Protein AF-Q4L4N8-F1 (afdb_monomer_lite)

Radius of gyration: 22.84 Å; chains: 1; bounding box: 48×55×72 Å

Organism: Staphylococcus haemolyticus (strain JCSC1435) (NCBI:txid279808)

Sequence (312 aa):
MGINTTRWKDEENENFNKVLELLVNEEENSFNTNDETKVHYKNIVINKHSLENNSYKKESESIKFEKIDFSFTKVRPTAALINEKSESIISGYIVAYEKKNVIYYIISRHSDSKNILRNILNYTGNKEIVDNKIAVESDFIIWLIYKFYNSLNVYSINEDNQEEQTLKIESIIGFKGDAEDEISRITTDGDTVMNLISSIAFLLESRKLTSIKLKVRFNNHQKLVFKLHINGSINIDMDEYNGDFRNLEENEKTAKILLLIYLEIMPLLSEWYEEDKSNNNWGNGVYNQFLDKLITDIEEKVNQKKSQNGDT

Foldseek 3Di:
DWQKKFKKWFPDALDQVVLVCLLQPPVLQQQPDPPLQAWGKAPKDKDKDDFPDQWFDDPPDTKGKTKMKIKIKIAGHPVPDPPDDRIDIDIWMWIWIHDPSIIMIMIRDDPCVQVNSCRSNVHDDPPRMDGPFQADFQQLVVVCVVCVVVVVFWDWDDDPPDDIKIKGFQFFQFWAADDPDDTQGDHPDDDDLVSLVVVLVCVVPGPGTFKTWTWMDIDQFHTWIWMAGNSRMIITDLVGTDGDLPPGDPSNSVSNSVCCVVPPVSVSSSVVVVVCVVVVVDDDVVSVVSSVVSVVVSVVRVVVVVVVVVVD

pLDDT: mean 83.92, std 13.29, range [40.81, 97.06]

Secondary structure (DSSP, 8-state):
-EEEEEEEEESS---HHHHHHHHH-TTT-TT----TTS-EEEEEEEEE---S--EEEETTEEEEEEEEEEEEEEE--GGG-SSS-SEEEEEEEEEEEEETTEEEEEES-SSSHHHHHHHHTT--SSSSEEE------HHHHHHHHHHHHTT--EEEE--TTS--EEEEEEEEEEEEESSSS--EEE-SSS--HHHHHHHHHHHHH-SSEEEEEEEEEETTEEEEEEEEETTS-EEEEGGG-BSGGGGS-HHHHHHHHHHHIIIIIHHHHHHHHHHHHHTTSSSHHHHHHHHHHHHHHHHHHHHHHHHHTS--

Structure (mmCIF, N/CA/C/O backbone):
data_AF-Q4L4N8-F1
#
_entry.id   AF-Q4L4N8-F1
#
loop_
_atom_site.group_PDB
_atom_site.id
_atom_site.type_symbol
_atom_site.label_atom_id
_atom_site.label_alt_id
_atom_site.label_comp_id
_atom_site.label_asym_id
_atom_site.label_entity_id
_atom_site.label_seq_id
_atom_site.pdbx_PDB_ins_code
_atom_site.Cartn_x
_atom_site.Cartn_y
_atom_site.Cartn_z
_atom_site.occupancy
_atom_site.B_iso_or_equiv
_atom_site.auth_seq_id
_atom_site.auth_comp_id
_atom_site.auth_asym_id
_atom_site.auth_atom_id
_atom_site.pdbx_PDB_model_num
ATOM 1 N N . MET A 1 1 ? 11.767 6.912 4.989 1.00 54.28 1 MET A N 1
ATOM 2 C CA . MET A 1 1 ? 11.332 7.702 3.815 1.00 54.28 1 MET A CA 1
ATOM 3 C C . MET A 1 1 ? 10.129 6.990 3.215 1.00 54.28 1 MET A C 1
ATOM 5 O O . MET A 1 1 ? 10.192 5.783 3.027 1.00 54.28 1 MET A O 1
ATOM 9 N N . GLY A 1 2 ? 9.020 7.695 2.968 1.00 74.38 2 GLY A N 1
ATOM 10 C CA . GLY A 1 2 ? 7.783 7.065 2.491 1.00 74.38 2 GLY A CA 1
ATOM 11 C C . GLY A 1 2 ? 7.846 6.699 1.006 1.00 74.38 2 GLY A C 1
ATOM 12 O O . GLY A 1 2 ? 8.003 7.587 0.168 1.00 74.38 2 GLY A O 1
ATOM 13 N N . ILE A 1 3 ? 7.685 5.421 0.669 1.00 87.00 3 ILE A N 1
ATOM 14 C CA . ILE A 1 3 ? 7.719 4.923 -0.711 1.00 87.00 3 ILE A CA 1
ATOM 15 C C . ILE A 1 3 ? 6.295 4.759 -1.226 1.00 87.00 3 ILE A C 1
ATOM 17 O O . ILE A 1 3 ? 5.572 3.891 -0.749 1.00 87.00 3 ILE A O 1
ATOM 21 N N . ASN A 1 4 ? 5.896 5.571 -2.209 1.00 92.19 4 ASN A N 1
ATOM 22 C CA . ASN A 1 4 ? 4.585 5.451 -2.845 1.00 92.19 4 ASN A CA 1
ATOM 23 C C . ASN A 1 4 ? 4.606 4.408 -3.965 1.00 92.19 4 ASN A C 1
ATOM 25 O O . ASN A 1 4 ? 5.409 4.521 -4.891 1.00 92.19 4 ASN A O 1
ATOM 29 N N . THR A 1 5 ? 3.711 3.428 -3.896 1.00 95.19 5 THR A N 1
ATOM 30 C CA . THR A 1 5 ? 3.694 2.280 -4.801 1.00 95.19 5 THR A CA 1
ATOM 31 C C . THR A 1 5 ? 2.324 2.053 -5.430 1.00 95.19 5 THR A C 1
ATOM 33 O O . THR A 1 5 ? 1.295 2.402 -4.850 1.00 95.19 5 THR A O 1
ATOM 36 N N . THR A 1 6 ? 2.318 1.460 -6.624 1.00 95.00 6 THR A N 1
ATOM 37 C CA . THR A 1 6 ? 1.115 0.954 -7.304 1.00 95.00 6 THR A CA 1
ATOM 38 C C . THR A 1 6 ? 1.343 -0.479 -7.776 1.00 95.00 6 THR A C 1
ATOM 40 O O . THR A 1 6 ? 2.490 -0.887 -7.973 1.00 95.00 6 THR A O 1
ATOM 43 N N . ARG A 1 7 ? 0.257 -1.240 -7.955 1.00 95.88 7 ARG A N 1
ATOM 44 C CA . ARG A 1 7 ? 0.293 -2.651 -8.353 1.00 95.88 7 ARG A CA 1
ATOM 45 C C . ARG A 1 7 ? -0.391 -2.865 -9.699 1.00 95.88 7 ARG A C 1
ATOM 47 O O . ARG A 1 7 ? -1.485 -2.361 -9.934 1.00 95.88 7 ARG A O 1
ATOM 54 N N . TRP A 1 8 ? 0.246 -3.661 -10.547 1.00 96.00 8 TRP A N 1
ATOM 55 C CA . TRP A 1 8 ? -0.180 -3.938 -11.914 1.00 96.00 8 TRP A CA 1
ATOM 56 C C . TRP A 1 8 ? -0.140 -5.438 -12.196 1.00 96.00 8 TRP A C 1
ATOM 58 O O . TRP A 1 8 ? 0.611 -6.176 -11.551 1.00 96.00 8 TRP A O 1
ATOM 68 N N . LYS A 1 9 ? -0.965 -5.882 -13.141 1.00 95.75 9 LYS A N 1
ATOM 69 C CA . LYS A 1 9 ? -0.988 -7.252 -13.661 1.00 95.75 9 LYS A CA 1
ATOM 70 C C . LYS A 1 9 ? -0.564 -7.239 -15.130 1.00 95.75 9 LYS A C 1
ATOM 72 O O . LYS A 1 9 ? -0.978 -6.347 -15.874 1.00 95.75 9 LYS A O 1
ATOM 77 N N . ASP A 1 10 ? 0.250 -8.220 -15.498 1.00 94.75 10 ASP A N 1
ATOM 78 C CA . ASP A 1 10 ? 0.568 -8.556 -16.882 1.00 94.75 10 ASP A CA 1
ATOM 79 C C . ASP A 1 10 ? -0.493 -9.517 -17.437 1.00 94.75 10 ASP A C 1
ATOM 81 O O . ASP A 1 10 ? -0.806 -10.528 -16.805 1.00 94.75 10 ASP A O 1
ATOM 85 N N . GLU A 1 11 ? -1.077 -9.182 -18.583 1.00 92.25 11 GLU A N 1
ATOM 86 C CA . GLU A 1 11 ? -2.035 -10.032 -19.309 1.00 92.25 11 GLU A CA 1
ATOM 87 C C . GLU A 1 11 ? -1.429 -10.627 -20.593 1.00 92.25 11 GLU A C 1
ATOM 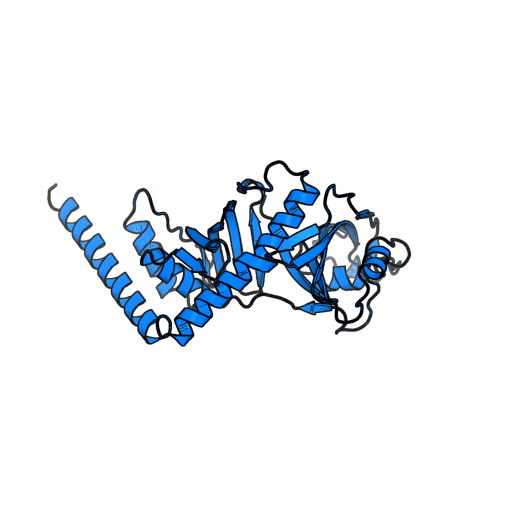89 O O . GLU A 1 11 ? -2.118 -11.357 -21.300 1.00 92.25 11 GLU A O 1
ATOM 94 N N . GLU A 1 12 ? -0.173 -10.306 -20.921 1.00 86.31 12 GLU A N 1
ATOM 95 C CA . GLU A 1 12 ? 0.473 -10.711 -22.175 1.00 86.31 12 GLU A CA 1
ATOM 96 C C . GLU A 1 12 ? 1.479 -11.849 -21.966 1.00 86.31 12 GLU A C 1
ATOM 98 O O . GLU A 1 12 ? 1.591 -12.748 -22.799 1.00 86.31 12 GLU A O 1
ATOM 103 N N . ASN A 1 13 ? 2.242 -11.821 -20.868 1.00 78.06 13 ASN A N 1
ATOM 104 C CA . ASN A 1 13 ? 3.294 -12.804 -20.614 1.00 78.06 13 ASN A CA 1
ATOM 105 C C . ASN A 1 13 ? 2.990 -13.682 -19.397 1.00 78.06 13 ASN A C 1
ATOM 107 O O . ASN A 1 13 ? 2.745 -13.204 -18.294 1.00 78.06 13 ASN A O 1
ATOM 111 N N . GLU A 1 14 ? 3.114 -14.993 -19.603 1.00 79.31 14 GLU A N 1
ATOM 112 C CA . GLU A 1 14 ? 3.012 -16.011 -18.547 1.00 79.31 14 GLU A CA 1
ATOM 113 C C . GLU A 1 14 ? 4.391 -16.562 -18.134 1.00 79.31 14 GLU A C 1
ATOM 115 O O . GLU A 1 14 ? 4.505 -17.317 -17.175 1.00 79.31 14 GLU A O 1
ATOM 120 N N . ASN A 1 15 ? 5.468 -16.203 -18.849 1.00 90.62 15 ASN A N 1
ATOM 121 C CA . ASN A 1 15 ? 6.823 -16.679 -18.556 1.00 90.62 15 ASN A CA 1
ATOM 122 C C . ASN A 1 15 ? 7.633 -15.624 -17.795 1.00 90.62 15 ASN A C 1
ATOM 124 O O . ASN A 1 15 ? 8.079 -14.629 -18.372 1.00 90.62 15 ASN A O 1
ATOM 128 N N . PHE A 1 16 ? 7.866 -15.886 -16.508 1.00 91.19 16 PHE A N 1
ATOM 129 C CA . PHE A 1 16 ? 8.563 -14.960 -15.620 1.00 91.19 16 PHE A CA 1
ATOM 130 C C . PHE A 1 16 ? 9.988 -14.629 -16.083 1.00 91.19 16 PHE A C 1
ATOM 132 O O . PHE A 1 16 ? 10.364 -13.463 -16.102 1.00 91.19 16 PHE A O 1
ATOM 139 N N . ASN A 1 17 ? 10.765 -15.616 -16.541 1.00 90.38 17 ASN A N 1
ATOM 140 C CA . ASN A 1 17 ? 12.144 -15.381 -16.988 1.00 90.38 17 ASN A CA 1
ATOM 141 C C . ASN A 1 17 ? 12.201 -14.473 -18.220 1.00 90.38 17 ASN A C 1
ATOM 143 O O . ASN A 1 17 ? 13.025 -13.566 -18.265 1.00 90.38 17 ASN A O 1
ATOM 147 N N . LYS A 1 18 ? 11.288 -14.668 -19.177 1.00 89.50 18 LYS A N 1
ATOM 148 C CA . LYS A 1 18 ? 11.193 -13.810 -20.364 1.00 89.50 18 LYS A CA 1
ATOM 149 C C . LYS A 1 18 ? 10.859 -12.364 -19.986 1.00 89.50 18 LYS A C 1
ATOM 151 O O . LYS A 1 18 ? 11.435 -11.433 -20.536 1.00 89.50 18 LYS A O 1
ATOM 156 N N . VAL A 1 19 ? 9.955 -12.163 -19.026 1.00 90.31 19 VAL A N 1
ATOM 157 C CA . VAL A 1 19 ? 9.670 -10.820 -18.502 1.00 90.31 19 VAL A CA 1
ATOM 158 C C . VAL A 1 19 ? 10.898 -10.213 -17.838 1.00 90.31 19 VAL A C 1
ATOM 160 O O . VAL A 1 19 ? 11.173 -9.038 -18.047 1.00 90.31 19 VAL A O 1
ATOM 163 N N . LEU A 1 20 ? 11.656 -10.986 -17.059 1.00 90.88 20 LEU A N 1
ATOM 164 C CA . LEU A 1 20 ? 12.878 -10.484 -16.433 1.00 90.88 20 LEU A CA 1
ATOM 165 C C . LEU A 1 20 ? 13.927 -10.068 -17.467 1.00 90.88 20 LEU A C 1
ATOM 167 O O . LEU A 1 20 ? 14.577 -9.050 -17.257 1.00 90.88 20 LEU A O 1
ATOM 171 N N . GLU A 1 21 ? 14.070 -10.818 -18.563 1.00 90.00 21 GLU A N 1
ATOM 172 C CA . GLU A 1 21 ? 14.937 -10.457 -19.691 1.00 90.00 21 GLU A CA 1
ATOM 173 C C . GLU A 1 21 ? 14.507 -9.125 -20.315 1.00 90.00 21 GLU A C 1
ATOM 175 O O . GLU A 1 21 ? 15.341 -8.239 -20.475 1.00 90.00 21 GLU A O 1
ATOM 180 N N . LEU A 1 22 ? 13.208 -8.941 -20.578 1.00 88.62 22 LEU A N 1
ATOM 181 C CA . LEU A 1 22 ? 12.672 -7.672 -21.086 1.00 88.62 22 LEU A CA 1
ATOM 182 C C . LEU A 1 22 ? 12.897 -6.523 -20.099 1.00 88.62 22 LEU A C 1
ATOM 184 O O . LEU A 1 22 ? 13.322 -5.444 -20.496 1.00 88.62 22 LEU A O 1
ATOM 188 N N . LEU A 1 23 ? 12.670 -6.760 -18.803 1.00 88.12 23 LEU A N 1
ATOM 189 C CA . LEU A 1 23 ? 12.821 -5.735 -17.774 1.00 88.12 23 LEU A CA 1
ATOM 190 C C . LEU A 1 23 ? 14.232 -5.158 -17.710 1.00 88.12 23 LEU A C 1
ATOM 192 O O . LEU A 1 23 ? 14.365 -4.002 -17.332 1.00 88.12 23 LEU A O 1
ATOM 196 N N . VAL A 1 24 ? 15.260 -5.932 -18.064 1.00 87.44 24 VAL A N 1
ATOM 197 C CA . VAL A 1 24 ? 16.668 -5.505 -18.015 1.00 87.44 24 VAL A CA 1
ATOM 198 C C . VAL A 1 24 ? 17.259 -5.181 -19.390 1.00 87.44 24 VAL A C 1
ATOM 200 O O . VAL A 1 24 ? 18.423 -4.792 -19.465 1.00 87.44 24 VAL A O 1
ATOM 203 N N . ASN A 1 25 ? 16.497 -5.333 -20.477 1.00 83.75 25 ASN A N 1
ATOM 204 C CA . ASN A 1 25 ? 17.003 -5.130 -21.833 1.00 83.75 25 ASN A CA 1
ATOM 205 C C . ASN A 1 25 ? 17.005 -3.643 -22.219 1.00 83.75 25 ASN A C 1
ATOM 207 O O . ASN A 1 25 ? 16.039 -3.121 -22.770 1.00 83.75 25 ASN A O 1
ATOM 211 N N . GLU A 1 26 ? 18.117 -2.953 -21.957 1.00 75.12 26 GLU A N 1
ATOM 212 C CA . GLU A 1 26 ? 18.264 -1.523 -22.260 1.00 75.12 26 GLU A CA 1
ATOM 213 C C . GLU A 1 26 ? 18.113 -1.172 -23.752 1.00 75.12 26 GLU A C 1
ATOM 215 O O . GLU A 1 26 ? 17.677 -0.061 -24.063 1.00 75.12 26 GLU A O 1
ATOM 220 N N . GLU A 1 27 ? 18.429 -2.095 -24.666 1.00 71.44 27 GLU A N 1
ATOM 221 C CA . GLU A 1 27 ? 18.370 -1.861 -26.115 1.00 71.44 27 GLU A CA 1
ATOM 222 C C . GLU A 1 27 ? 16.938 -1.937 -26.662 1.00 71.44 27 GLU A C 1
ATOM 224 O O . GLU A 1 27 ? 16.549 -1.112 -27.491 1.00 71.44 27 GLU A O 1
ATOM 229 N N . GLU A 1 28 ? 16.137 -2.892 -26.180 1.00 68.75 28 GLU A N 1
ATOM 230 C CA . GLU A 1 28 ? 14.756 -3.114 -26.641 1.00 68.75 28 GLU A CA 1
ATOM 231 C C . GLU A 1 28 ? 13.716 -2.242 -25.924 1.00 68.75 28 GLU A C 1
ATOM 233 O O . GLU A 1 28 ? 12.562 -2.159 -26.356 1.00 68.75 28 GLU A O 1
ATOM 238 N N . ASN A 1 29 ? 14.113 -1.549 -24.857 1.00 66.44 29 ASN A N 1
ATOM 239 C CA . ASN A 1 29 ? 13.238 -0.637 -24.137 1.00 66.44 29 ASN A CA 1
ATOM 240 C C . ASN A 1 29 ? 12.788 0.528 -25.031 1.00 66.44 29 ASN A C 1
ATOM 242 O O . ASN A 1 29 ? 13.578 1.370 -25.468 1.00 66.44 29 ASN A O 1
ATOM 246 N N . SER A 1 30 ? 11.473 0.664 -25.205 1.00 61.69 30 SER A N 1
ATOM 247 C CA . SER A 1 30 ? 10.844 1.694 -26.053 1.00 61.69 30 SER A CA 1
ATOM 248 C C . SER A 1 30 ? 11.014 3.142 -25.553 1.00 61.69 30 SER A C 1
ATOM 250 O O . SER A 1 30 ? 10.527 4.087 -26.172 1.00 61.69 30 SER A O 1
ATOM 252 N N . PHE A 1 31 ? 11.733 3.348 -24.449 1.00 65.88 31 PHE A N 1
ATOM 253 C CA . PHE A 1 31 ? 12.155 4.669 -23.989 1.00 65.88 31 PHE A CA 1
ATOM 254 C C . PHE A 1 31 ? 13.138 5.365 -24.948 1.00 65.88 31 PHE A C 1
ATOM 256 O O . PHE A 1 31 ? 13.203 6.595 -24.940 1.00 65.88 31 PHE A O 1
ATOM 263 N N . ASN A 1 32 ? 13.873 4.618 -25.780 1.00 60.91 32 ASN A N 1
ATOM 264 C CA . ASN A 1 32 ? 14.921 5.130 -26.674 1.00 60.91 32 ASN A CA 1
ATOM 265 C C . ASN A 1 32 ? 14.377 5.823 -27.945 1.00 60.91 32 ASN A C 1
ATOM 267 O O . ASN A 1 32 ? 14.751 5.489 -29.068 1.00 60.91 32 ASN A O 1
ATOM 271 N N . THR A 1 33 ? 13.482 6.804 -27.808 1.00 62.47 33 THR A N 1
ATOM 272 C CA . THR A 1 33 ? 13.026 7.609 -28.954 1.00 62.47 33 THR A CA 1
ATOM 273 C C . THR A 1 33 ? 13.891 8.860 -29.112 1.00 62.47 33 THR A C 1
ATOM 275 O O . THR A 1 33 ? 13.807 9.758 -28.284 1.00 62.47 33 THR A O 1
ATOM 278 N N . ASN A 1 34 ? 14.654 8.992 -30.199 1.00 62.06 34 ASN A N 1
ATOM 279 C CA . ASN A 1 34 ? 15.471 10.191 -30.477 1.00 62.06 34 ASN A CA 1
ATOM 280 C C . ASN A 1 34 ? 14.675 11.366 -31.100 1.00 62.06 34 ASN A C 1
ATOM 282 O O . ASN A 1 34 ? 15.251 12.229 -31.759 1.00 62.06 34 ASN A O 1
ATOM 286 N N . ASP A 1 35 ? 13.346 11.398 -30.952 1.00 69.69 35 ASP A N 1
ATOM 287 C CA . ASP A 1 35 ? 12.502 12.463 -31.514 1.00 69.69 35 ASP A CA 1
ATOM 288 C C . ASP A 1 35 ? 12.498 13.691 -30.586 1.00 69.69 35 ASP A C 1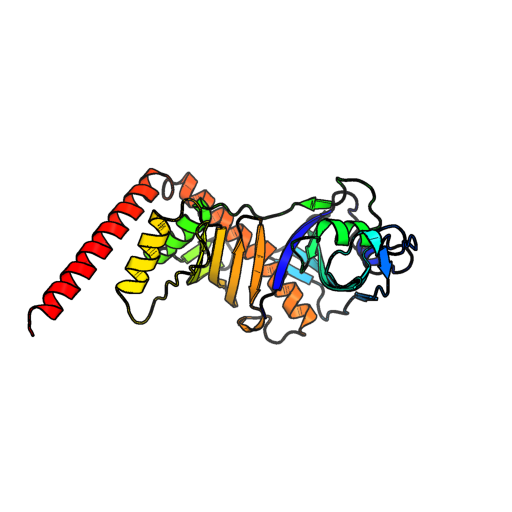
ATOM 290 O O . ASP A 1 35 ? 11.700 13.791 -29.650 1.00 69.69 35 ASP A O 1
ATOM 294 N N . GLU A 1 36 ? 13.387 14.648 -30.863 1.00 68.69 36 GLU A N 1
ATOM 295 C CA . GLU A 1 36 ? 13.525 15.902 -30.104 1.00 68.69 36 GLU A CA 1
ATOM 296 C C . GLU A 1 36 ? 12.268 16.791 -30.147 1.00 68.69 36 GLU A C 1
ATOM 298 O O . GLU A 1 36 ? 12.117 17.702 -29.328 1.00 68.69 36 GLU A O 1
ATOM 303 N N . THR A 1 37 ? 11.334 16.530 -31.070 1.00 71.69 37 THR A N 1
ATOM 304 C CA . THR A 1 37 ? 10.082 17.293 -31.187 1.00 71.69 37 THR A CA 1
ATOM 305 C C . THR A 1 37 ? 9.009 16.837 -30.195 1.00 71.69 37 THR A C 1
ATOM 307 O O . THR A 1 37 ? 8.012 17.535 -29.994 1.00 71.69 37 THR A O 1
ATOM 310 N N . LYS A 1 38 ? 9.214 15.688 -29.538 1.00 76.00 38 LYS A N 1
ATOM 311 C CA . LYS A 1 38 ? 8.291 15.085 -28.569 1.00 76.00 38 LYS A CA 1
ATOM 312 C C . LYS A 1 38 ? 8.976 14.825 -27.232 1.00 76.00 38 LYS A C 1
ATOM 314 O O . LYS A 1 38 ? 10.186 14.972 -27.068 1.00 76.00 38 LYS A O 1
ATOM 319 N N . VAL A 1 39 ? 8.158 14.471 -26.240 1.00 77.81 39 VAL A N 1
ATOM 320 C CA . VAL A 1 39 ? 8.674 13.953 -24.973 1.00 77.81 39 VAL A CA 1
ATOM 321 C C . VAL A 1 39 ? 9.458 12.684 -25.273 1.00 77.81 39 VAL A C 1
ATOM 323 O O . VAL A 1 39 ? 8.893 11.739 -25.817 1.00 77.81 39 VAL A O 1
ATOM 326 N N . HIS A 1 40 ? 10.727 12.676 -24.890 1.00 79.75 40 HIS A N 1
ATOM 327 C CA . HIS A 1 40 ? 11.618 11.537 -25.059 1.00 79.75 40 HIS A CA 1
ATOM 328 C C . HIS A 1 40 ? 12.393 11.251 -23.774 1.00 79.75 40 HIS A C 1
ATOM 330 O O . HIS A 1 40 ? 12.350 12.026 -22.809 1.00 79.75 40 HIS A O 1
ATOM 336 N N . TYR A 1 41 ? 13.085 10.115 -23.754 1.00 83.00 41 TYR A N 1
ATOM 337 C CA . TYR A 1 41 ? 13.819 9.631 -22.597 1.00 83.00 41 TYR A CA 1
ATOM 338 C C . TYR A 1 41 ? 15.269 9.327 -22.982 1.00 83.00 41 TYR A C 1
ATOM 340 O O . TYR A 1 41 ? 15.539 8.854 -24.080 1.00 83.00 41 TYR A O 1
ATOM 348 N N . LYS A 1 42 ? 16.207 9.630 -22.084 1.00 82.25 42 LYS A N 1
ATOM 349 C CA . LYS A 1 42 ? 17.647 9.381 -22.267 1.00 82.25 42 LYS A CA 1
ATOM 350 C C . LYS A 1 42 ? 18.302 8.958 -20.954 1.00 82.25 42 LYS A C 1
ATOM 352 O O . LYS A 1 42 ? 17.688 9.102 -19.897 1.00 82.25 42 LYS A O 1
ATOM 357 N N . ASN A 1 43 ? 19.559 8.514 -21.006 1.00 85.56 43 ASN A N 1
ATOM 358 C CA . ASN A 1 43 ? 20.335 8.072 -19.835 1.00 85.56 43 ASN A CA 1
ATOM 359 C C . ASN A 1 43 ? 19.598 6.992 -19.026 1.00 85.56 43 ASN A C 1
ATOM 361 O O . ASN A 1 43 ? 19.465 7.113 -17.807 1.00 85.56 43 ASN A O 1
ATOM 365 N N . ILE A 1 44 ? 19.033 6.007 -19.723 1.00 84.81 44 ILE A N 1
ATOM 366 C CA . ILE A 1 44 ? 18.336 4.895 -19.083 1.00 84.81 44 ILE A CA 1
ATOM 367 C C . ILE A 1 44 ? 19.387 4.032 -18.398 1.00 84.81 44 ILE A C 1
ATOM 369 O O . ILE A 1 44 ? 20.431 3.748 -18.975 1.00 84.81 44 ILE A O 1
ATOM 373 N N . VAL A 1 45 ? 19.100 3.660 -17.163 1.00 87.38 45 VAL A N 1
ATOM 374 C CA . VAL A 1 45 ? 19.889 2.729 -16.373 1.00 87.38 45 VAL A CA 1
ATOM 375 C C . VAL A 1 45 ? 18.907 1.765 -15.743 1.00 87.38 45 VAL A C 1
ATOM 377 O O . VAL A 1 45 ? 18.015 2.209 -15.008 1.00 87.38 45 VAL A O 1
ATOM 380 N N . ILE A 1 46 ? 19.068 0.472 -16.014 1.00 89.31 46 ILE A N 1
ATOM 381 C CA . ILE A 1 46 ? 18.273 -0.569 -15.369 1.00 89.31 46 ILE A CA 1
ATOM 382 C C . ILE A 1 46 ? 19.178 -1.602 -14.713 1.00 89.31 46 ILE A C 1
ATOM 384 O O . ILE A 1 46 ? 20.015 -2.222 -15.354 1.00 89.31 46 ILE A O 1
ATOM 388 N N . ASN A 1 47 ? 18.970 -1.821 -13.415 1.00 88.44 47 ASN A N 1
ATOM 389 C CA . ASN A 1 47 ? 19.770 -2.751 -12.632 1.00 88.44 47 ASN A CA 1
ATOM 390 C C . ASN A 1 47 ? 18.874 -3.787 -11.964 1.00 88.44 47 ASN A C 1
ATOM 392 O O . ASN A 1 47 ? 18.083 -3.461 -11.076 1.00 88.44 47 ASN A O 1
ATOM 396 N N . LYS A 1 48 ? 19.038 -5.053 -12.349 1.00 89.31 48 LYS A N 1
ATOM 397 C CA . LYS A 1 48 ? 18.527 -6.178 -11.565 1.00 89.31 48 LYS A CA 1
ATOM 398 C C . LYS A 1 48 ? 19.458 -6.421 -10.381 1.00 89.31 48 LYS A C 1
ATOM 400 O O . LYS A 1 48 ? 20.661 -6.602 -10.564 1.00 89.31 48 LYS A O 1
ATOM 405 N N . HIS A 1 49 ? 18.893 -6.473 -9.181 1.00 84.94 49 HIS A N 1
ATOM 406 C CA . HIS A 1 49 ? 19.651 -6.808 -7.978 1.00 84.94 49 HIS A CA 1
ATOM 407 C C . HIS A 1 49 ? 19.714 -8.319 -7.782 1.00 84.94 49 HIS A C 1
ATOM 409 O O . HIS A 1 49 ? 18.709 -9.010 -7.925 1.00 84.94 49 HIS A O 1
ATOM 415 N N . SER A 1 50 ? 20.893 -8.833 -7.431 1.00 79.00 50 SER A N 1
ATOM 416 C CA . SER A 1 50 ? 21.027 -10.220 -6.982 1.00 79.00 50 SER A CA 1
ATOM 417 C C . SER A 1 50 ? 20.566 -10.304 -5.533 1.00 79.00 50 SER A C 1
ATOM 419 O O . SER A 1 50 ? 21.218 -9.754 -4.650 1.00 79.00 50 SER A O 1
ATOM 421 N N . LEU A 1 51 ? 19.449 -10.984 -5.297 1.00 86.25 51 LEU A N 1
ATOM 422 C CA . LEU A 1 51 ? 18.914 -11.214 -3.957 1.00 86.25 51 LEU A CA 1
ATOM 423 C C . LEU A 1 51 ? 19.470 -12.524 -3.392 1.00 86.25 51 LEU A C 1
ATOM 425 O O . LEU A 1 51 ? 19.686 -13.473 -4.149 1.00 86.25 51 LEU A O 1
ATOM 429 N N . GLU A 1 52 ? 19.677 -12.601 -2.075 1.00 78.44 52 GLU A N 1
ATOM 430 C CA . GLU A 1 52 ? 20.073 -13.864 -1.436 1.00 78.44 52 GLU A CA 1
ATOM 431 C C . GLU A 1 52 ? 18.937 -14.885 -1.536 1.00 78.44 52 GLU A C 1
ATOM 433 O O . GLU A 1 52 ? 19.166 -16.074 -1.765 1.00 78.44 52 GLU A O 1
ATOM 438 N N . ASN A 1 53 ? 17.697 -14.405 -1.407 1.00 85.81 53 ASN A N 1
ATOM 439 C CA . ASN A 1 53 ? 16.502 -15.211 -1.561 1.00 85.81 53 ASN A CA 1
ATOM 440 C C . ASN A 1 53 ? 15.413 -14.482 -2.364 1.00 85.81 53 ASN A C 1
ATOM 442 O O . ASN A 1 53 ? 14.724 -13.590 -1.866 1.00 85.81 53 ASN A O 1
ATOM 446 N N . ASN A 1 54 ? 15.206 -14.957 -3.592 1.00 86.06 54 ASN A N 1
ATOM 447 C CA . ASN A 1 54 ? 14.196 -14.481 -4.538 1.00 86.06 54 ASN A CA 1
ATOM 448 C C . ASN A 1 54 ? 12.841 -15.215 -4.419 1.00 86.06 54 ASN A C 1
ATOM 450 O O . ASN A 1 54 ? 12.031 -15.215 -5.347 1.00 86.06 54 ASN A O 1
ATOM 454 N N . SER A 1 55 ? 12.592 -15.861 -3.276 1.00 89.62 55 SER A N 1
ATOM 455 C CA . SER A 1 55 ? 11.340 -16.536 -2.940 1.00 89.62 55 SER A CA 1
ATOM 456 C C . SER A 1 55 ? 10.698 -15.915 -1.699 1.00 89.62 55 SER A C 1
ATOM 458 O O . SER A 1 55 ? 11.328 -15.686 -0.660 1.00 89.62 55 SER A O 1
ATOM 460 N N . TYR A 1 56 ? 9.407 -15.632 -1.826 1.00 91.88 56 TYR A N 1
ATOM 461 C CA . TYR A 1 56 ? 8.526 -15.187 -0.763 1.00 91.88 56 TYR A CA 1
ATOM 462 C C . TYR A 1 56 ? 7.576 -16.329 -0.411 1.00 91.88 56 TYR A C 1
ATOM 464 O O . TYR A 1 56 ? 6.856 -16.827 -1.276 1.00 91.88 56 TYR A O 1
ATOM 472 N N . LYS A 1 57 ? 7.580 -16.763 0.850 1.00 88.31 57 LYS A N 1
ATOM 473 C CA . LYS A 1 57 ? 6.671 -17.810 1.319 1.00 88.31 57 LYS A CA 1
ATOM 474 C C . LYS A 1 57 ? 5.393 -17.166 1.831 1.00 88.31 57 LYS A C 1
ATOM 476 O O . LYS A 1 57 ? 5.460 -16.372 2.763 1.00 88.31 57 LYS A O 1
ATOM 481 N N . LYS A 1 58 ? 4.261 -17.549 1.248 1.00 81.12 58 LYS A N 1
ATOM 482 C CA . LYS A 1 58 ? 2.926 -17.257 1.764 1.00 81.12 58 LYS A CA 1
ATOM 483 C C . LYS A 1 58 ? 2.228 -18.590 2.018 1.00 81.12 58 LYS A C 1
ATOM 485 O O . LYS A 1 58 ? 1.962 -19.305 1.057 1.00 81.12 58 LYS A O 1
ATOM 490 N N . GLU A 1 59 ? 1.920 -18.912 3.274 1.00 74.38 59 GLU A N 1
ATOM 491 C CA . GLU A 1 59 ? 1.309 -20.200 3.655 1.00 74.38 59 GLU A CA 1
ATOM 492 C C . GLU A 1 59 ? 2.091 -21.393 3.049 1.00 74.38 59 GLU A C 1
ATOM 494 O O . GLU A 1 59 ? 3.266 -21.597 3.361 1.00 74.38 59 GLU A O 1
ATOM 499 N N . SER A 1 60 ? 1.461 -22.155 2.145 1.00 70.19 60 SER A N 1
ATOM 500 C CA . SER A 1 60 ? 2.056 -23.270 1.396 1.00 70.19 60 SER A CA 1
ATOM 501 C C . SER A 1 60 ? 2.569 -22.888 -0.004 1.00 70.19 60 SER A C 1
ATOM 503 O O . SER A 1 60 ? 3.184 -23.713 -0.682 1.00 70.19 60 SER A O 1
ATOM 505 N N . GLU A 1 61 ? 2.356 -21.645 -0.448 1.00 84.25 61 GLU A N 1
ATOM 506 C CA . GLU A 1 61 ? 2.765 -21.140 -1.760 1.00 84.25 61 GLU A CA 1
ATOM 507 C C . GLU A 1 61 ? 4.140 -20.447 -1.687 1.00 84.25 61 GLU A C 1
ATOM 509 O O . GLU A 1 61 ? 4.430 -19.641 -0.799 1.00 84.25 61 GLU A O 1
ATOM 514 N N . SER A 1 62 ? 5.003 -20.748 -2.660 1.00 88.44 62 SER A N 1
ATOM 515 C CA . SER A 1 62 ? 6.279 -20.057 -2.862 1.00 88.44 62 SER A CA 1
ATOM 516 C C . SER A 1 62 ? 6.165 -19.148 -4.076 1.00 88.44 62 SER A C 1
ATOM 518 O O . SER A 1 62 ? 5.948 -19.616 -5.193 1.00 88.44 62 SER A O 1
ATOM 520 N N . ILE A 1 63 ? 6.316 -17.849 -3.850 1.00 93.81 63 ILE A N 1
ATOM 521 C CA . ILE A 1 63 ? 6.185 -16.799 -4.857 1.00 93.81 63 ILE A CA 1
ATOM 522 C C . ILE A 1 63 ? 7.585 -16.351 -5.253 1.00 93.81 63 ILE A C 1
ATOM 524 O O . ILE A 1 63 ? 8.348 -15.868 -4.416 1.00 93.81 63 ILE A O 1
ATOM 528 N N . LYS A 1 64 ? 7.930 -16.513 -6.529 1.00 93.94 64 LYS A N 1
ATOM 529 C CA . LYS A 1 64 ? 9.199 -16.016 -7.072 1.00 93.94 64 LYS A CA 1
ATOM 530 C C . LYS A 1 64 ? 9.087 -14.525 -7.330 1.00 93.94 64 LYS A C 1
ATOM 532 O O . LYS A 1 64 ? 8.066 -14.076 -7.850 1.00 93.94 64 LYS A O 1
ATOM 537 N N . PHE A 1 65 ? 10.129 -13.774 -7.004 1.00 96.25 65 PHE A N 1
ATOM 538 C CA . PHE A 1 65 ? 10.156 -12.338 -7.236 1.00 96.25 65 PHE A CA 1
ATOM 539 C C . PHE A 1 65 ? 11.562 -11.826 -7.533 1.00 96.25 65 PHE A C 1
ATOM 541 O O . PHE A 1 65 ? 12.547 -12.438 -7.151 1.00 96.25 65 PHE A O 1
ATOM 548 N N . GLU A 1 66 ? 11.658 -10.672 -8.178 1.00 95.25 66 GLU A N 1
ATOM 549 C CA . GLU A 1 66 ? 12.913 -9.963 -8.418 1.00 95.25 66 GLU A CA 1
ATOM 550 C C . GLU A 1 66 ? 12.703 -8.464 -8.213 1.00 95.25 66 GLU A C 1
ATOM 552 O O . GLU A 1 66 ? 11.615 -7.942 -8.481 1.00 95.25 66 GLU A O 1
ATOM 557 N N . LYS A 1 67 ? 13.750 -7.764 -7.764 1.00 95.50 67 LYS A N 1
ATOM 558 C CA . LYS A 1 67 ? 13.759 -6.300 -7.663 1.00 95.50 67 LYS A CA 1
ATOM 559 C C . LYS A 1 67 ? 14.653 -5.700 -8.745 1.00 95.50 67 LYS A C 1
ATOM 561 O O . LYS A 1 67 ? 15.830 -6.042 -8.857 1.00 95.50 67 LYS A O 1
ATOM 566 N N . ILE A 1 68 ? 14.080 -4.781 -9.511 1.00 95.00 68 ILE A N 1
ATOM 567 C CA . ILE A 1 68 ? 14.725 -4.078 -10.614 1.00 95.00 68 ILE A CA 1
ATOM 568 C C . ILE A 1 68 ? 14.676 -2.583 -10.322 1.00 95.00 68 ILE A C 1
ATOM 570 O O . ILE A 1 68 ? 13.592 -2.020 -10.181 1.00 95.00 68 ILE A O 1
ATOM 574 N N . ASP A 1 69 ? 15.830 -1.932 -10.256 1.00 94.31 69 ASP A N 1
ATOM 575 C CA . ASP A 1 69 ? 15.917 -0.478 -10.160 1.00 94.31 69 ASP A CA 1
ATOM 576 C C . ASP A 1 69 ? 15.987 0.132 -11.549 1.00 94.31 69 ASP A C 1
ATOM 578 O O . ASP A 1 69 ? 16.655 -0.397 -12.433 1.00 94.31 69 ASP A O 1
ATOM 582 N N . PHE A 1 70 ? 15.332 1.273 -11.723 1.00 92.56 70 PHE A N 1
ATOM 583 C CA . PHE A 1 70 ? 15.381 2.031 -12.961 1.00 92.56 70 PHE A CA 1
ATOM 584 C C . PHE A 1 70 ? 15.662 3.505 -12.682 1.00 92.56 70 PHE A C 1
ATOM 586 O O . PHE A 1 70 ? 15.234 4.082 -11.676 1.00 92.56 70 PHE A O 1
ATOM 593 N N . SER A 1 71 ? 16.349 4.140 -13.620 1.00 92.25 71 SER A N 1
ATOM 594 C CA . SER A 1 71 ? 16.530 5.585 -13.670 1.00 92.25 71 SER A CA 1
ATOM 595 C C . SER A 1 71 ? 16.614 6.030 -15.120 1.00 92.25 71 SER A C 1
ATOM 597 O O . SER A 1 71 ? 17.222 5.352 -15.938 1.00 92.25 71 SER A O 1
ATOM 599 N N . PHE A 1 72 ? 15.998 7.156 -15.455 1.00 90.00 72 PHE A N 1
ATOM 600 C CA . PHE A 1 72 ? 16.097 7.763 -16.775 1.00 90.00 72 PHE A CA 1
ATOM 601 C C . PHE A 1 72 ? 15.804 9.263 -16.705 1.00 90.00 72 PHE A C 1
ATOM 603 O O . PHE A 1 72 ? 15.188 9.777 -15.771 1.00 90.00 72 PHE A O 1
ATOM 610 N N . THR A 1 73 ? 16.238 9.996 -17.721 1.00 89.19 73 THR A N 1
ATOM 611 C CA . THR A 1 73 ? 15.973 11.427 -17.871 1.00 89.19 73 THR A CA 1
ATOM 612 C C . THR A 1 73 ? 14.820 11.626 -18.841 1.00 89.19 73 THR A C 1
ATOM 614 O O . THR A 1 73 ? 14.937 11.285 -20.013 1.00 89.19 73 THR A O 1
ATOM 617 N N . LYS A 1 74 ? 13.711 12.198 -18.368 1.00 87.00 74 LYS A N 1
ATOM 618 C CA . LYS A 1 74 ? 12.596 12.634 -19.216 1.00 87.00 74 LYS A CA 1
ATOM 619 C C . LYS A 1 74 ? 12.869 14.043 -19.726 1.00 87.00 74 LYS A C 1
ATOM 621 O O . LYS A 1 74 ? 13.025 14.958 -18.917 1.00 87.00 74 LYS A O 1
ATOM 626 N N . VAL A 1 75 ? 12.857 14.213 -21.041 1.00 85.56 75 VAL A N 1
ATOM 627 C CA . VAL A 1 75 ? 13.066 15.492 -21.725 1.00 85.56 75 VAL A CA 1
ATOM 628 C C . VAL A 1 75 ? 11.734 15.969 -22.303 1.00 85.56 75 VAL A C 1
ATOM 630 O O . VAL A 1 75 ? 11.023 15.207 -22.959 1.00 85.56 75 VAL A O 1
ATOM 633 N N . ARG A 1 76 ? 11.354 17.218 -22.024 1.00 81.75 76 ARG A N 1
ATOM 634 C CA . ARG A 1 76 ? 10.157 17.870 -22.577 1.00 81.75 76 ARG A CA 1
ATOM 635 C C . ARG A 1 76 ? 10.560 18.786 -23.740 1.00 81.75 76 ARG A C 1
ATOM 637 O O . ARG A 1 76 ? 11.566 19.483 -23.608 1.00 81.75 76 ARG A O 1
ATOM 644 N N . PRO A 1 77 ? 9.781 18.846 -24.837 1.00 77.06 77 PRO A N 1
ATOM 645 C CA . PRO A 1 77 ? 10.072 19.740 -25.956 1.00 77.06 77 PRO A CA 1
ATOM 646 C C . PRO A 1 77 ? 10.111 21.203 -25.520 1.00 77.06 77 PRO A C 1
ATOM 648 O O . PRO A 1 77 ? 9.234 21.658 -24.785 1.00 77.06 77 PRO A O 1
ATOM 651 N N . THR A 1 78 ? 11.069 21.966 -26.041 1.00 67.81 78 THR A N 1
ATOM 652 C CA . THR A 1 78 ? 11.270 23.386 -25.704 1.00 67.81 78 THR A CA 1
ATOM 653 C C . THR A 1 78 ? 10.039 24.249 -26.001 1.00 67.81 78 THR A C 1
ATOM 655 O O . THR A 1 78 ? 9.756 25.192 -25.271 1.00 67.81 78 THR A O 1
ATOM 658 N N . ALA A 1 79 ? 9.249 23.887 -27.020 1.00 63.75 79 ALA A N 1
ATOM 659 C CA . ALA A 1 79 ? 8.000 24.568 -27.376 1.00 63.75 79 ALA A CA 1
ATOM 660 C C . ALA A 1 79 ? 6.870 24.406 -26.334 1.00 63.75 79 ALA A C 1
ATOM 662 O O . ALA A 1 79 ? 5.884 25.135 -26.388 1.00 63.75 79 ALA A O 1
ATOM 663 N N . ALA A 1 80 ? 6.997 23.462 -25.395 1.00 59.22 80 ALA A N 1
ATOM 664 C CA . ALA A 1 80 ? 6.009 23.192 -24.350 1.00 59.22 80 ALA A CA 1
ATOM 665 C C . ALA A 1 80 ? 6.330 23.882 -23.007 1.00 59.22 80 ALA A C 1
ATOM 667 O O . ALA A 1 80 ? 5.594 23.703 -22.037 1.00 59.22 80 ALA A O 1
ATOM 668 N N . LEU A 1 81 ? 7.427 24.643 -22.920 1.00 60.94 81 LEU A N 1
ATOM 669 C CA . LEU A 1 81 ? 7.931 25.200 -21.664 1.00 60.94 81 LEU A CA 1
ATOM 670 C C . LEU A 1 81 ? 7.602 26.694 -21.567 1.00 60.94 81 LEU A C 1
ATOM 672 O O . LEU A 1 81 ? 8.166 27.504 -22.294 1.00 60.94 81 LEU A O 1
ATOM 676 N N . ILE A 1 82 ? 6.717 27.061 -20.636 1.00 60.00 82 ILE A N 1
ATOM 677 C CA . ILE A 1 82 ? 6.478 28.471 -20.282 1.00 60.00 82 ILE A CA 1
ATOM 678 C C . ILE A 1 82 ? 7.322 28.873 -19.060 1.00 60.00 82 ILE A C 1
ATOM 680 O O . ILE A 1 82 ? 7.721 30.025 -18.995 1.00 60.00 82 ILE A O 1
ATOM 684 N N . ASN A 1 83 ? 7.647 27.948 -18.134 1.00 58.34 83 ASN A N 1
ATOM 685 C CA . ASN A 1 83 ? 8.439 28.219 -16.912 1.00 58.34 83 ASN A CA 1
ATOM 686 C C . ASN A 1 83 ? 9.057 26.959 -16.238 1.00 58.34 83 ASN A C 1
ATOM 688 O O . ASN A 1 83 ? 9.393 26.988 -15.055 1.00 58.34 83 ASN A O 1
ATOM 692 N N . GLU A 1 84 ? 9.187 25.824 -16.934 1.00 60.12 84 GLU A N 1
ATOM 693 C CA . GLU A 1 84 ? 9.637 24.554 -16.330 1.00 60.12 84 GLU A CA 1
ATOM 694 C C . GLU A 1 84 ? 11.033 24.119 -16.804 1.00 60.12 84 GLU A C 1
ATOM 696 O O . GLU A 1 84 ? 11.487 24.497 -17.884 1.00 60.12 84 GLU A O 1
ATOM 701 N N . LYS A 1 85 ? 11.709 23.277 -16.005 1.00 63.56 85 LYS A N 1
ATOM 702 C CA . LYS A 1 85 ? 12.940 22.597 -16.437 1.00 63.56 85 LYS A CA 1
ATOM 703 C C . LYS A 1 85 ? 12.621 21.682 -17.623 1.00 63.56 85 LYS A C 1
ATOM 705 O O . LYS A 1 85 ? 11.684 20.887 -17.557 1.00 63.56 85 LYS A O 1
ATOM 710 N N . SER A 1 86 ? 13.437 21.760 -18.670 1.00 76.56 86 SER A N 1
ATOM 711 C CA . SER A 1 86 ? 13.337 20.900 -19.857 1.00 76.56 86 SER A CA 1
ATOM 712 C C . SER A 1 86 ? 13.585 19.425 -19.548 1.00 76.56 86 SER A C 1
ATOM 714 O O . SER A 1 86 ? 13.119 18.563 -20.287 1.00 76.56 86 SER A O 1
ATOM 716 N N . GLU A 1 87 ? 14.278 19.125 -18.448 1.00 85.31 87 GLU A N 1
ATOM 717 C CA . GLU A 1 87 ? 14.667 17.771 -18.071 1.00 85.31 87 GLU A CA 1
ATOM 718 C C . GLU A 1 87 ? 14.304 17.458 -16.618 1.00 85.31 87 GLU A C 1
ATOM 720 O O . GLU A 1 87 ? 14.482 18.276 -15.709 1.00 85.31 87 GLU A O 1
ATOM 725 N N . SER A 1 88 ? 13.817 16.239 -16.395 1.00 86.94 88 SER A N 1
ATOM 726 C CA . SER A 1 88 ? 13.549 15.694 -15.066 1.00 86.94 88 SER A CA 1
ATOM 727 C C . SER A 1 88 ? 14.066 14.265 -14.968 1.00 86.94 88 SER A C 1
ATOM 729 O O . SER A 1 88 ? 13.703 13.429 -15.797 1.00 86.94 88 SER A O 1
ATOM 731 N N . ILE A 1 89 ? 14.863 13.979 -13.938 1.00 88.88 89 ILE A N 1
ATOM 732 C CA . ILE A 1 89 ? 15.289 12.615 -13.618 1.00 88.88 89 ILE A CA 1
ATOM 733 C C . ILE A 1 89 ? 14.112 11.890 -12.969 1.00 88.88 89 ILE A C 1
ATOM 735 O O . ILE A 1 89 ? 13.506 12.389 -12.018 1.00 88.88 89 ILE A O 1
ATOM 739 N N . ILE A 1 90 ? 13.789 10.721 -13.505 1.00 89.69 90 ILE A N 1
ATOM 740 C CA . ILE A 1 90 ? 12.785 9.812 -12.976 1.00 89.69 90 ILE A CA 1
ATOM 741 C C . ILE A 1 90 ? 13.515 8.541 -12.579 1.00 89.69 90 ILE A C 1
ATOM 743 O O . ILE A 1 90 ? 14.170 7.917 -13.405 1.00 89.69 90 ILE A O 1
ATOM 747 N N . SER A 1 91 ? 13.388 8.163 -11.315 1.00 92.12 91 SER A N 1
ATOM 748 C CA . SER A 1 91 ? 13.948 6.930 -10.785 1.00 92.12 91 SER A CA 1
ATOM 749 C C . SER A 1 91 ? 12.947 6.225 -9.883 1.00 92.12 91 SER A C 1
ATOM 751 O O . SER A 1 91 ? 11.961 6.812 -9.416 1.00 92.12 91 SER A O 1
ATOM 753 N N . GLY A 1 92 ? 13.196 4.943 -9.671 1.00 93.69 92 GLY A N 1
ATOM 754 C CA . GLY A 1 92 ? 12.387 4.089 -8.828 1.00 93.69 92 GLY A CA 1
ATOM 755 C C . GLY A 1 92 ? 12.810 2.640 -8.968 1.00 93.69 92 GLY A C 1
ATOM 756 O O . GLY A 1 92 ? 13.892 2.334 -9.461 1.00 93.69 92 GLY A O 1
ATOM 757 N N . TYR A 1 93 ? 11.932 1.750 -8.537 1.00 95.12 93 TYR A N 1
ATOM 758 C CA . TYR A 1 93 ? 12.135 0.322 -8.657 1.00 95.12 93 TYR A CA 1
ATOM 759 C C . TYR A 1 93 ? 10.824 -0.407 -8.936 1.00 95.12 93 TYR A C 1
ATOM 761 O O . TYR A 1 93 ? 9.726 0.110 -8.697 1.00 95.12 93 TYR A O 1
ATOM 769 N N . ILE A 1 94 ? 10.966 -1.626 -9.437 1.00 96.44 94 ILE A N 1
ATOM 770 C CA . ILE A 1 94 ? 9.912 -2.580 -9.745 1.00 96.44 94 ILE A CA 1
ATOM 771 C C . ILE A 1 94 ? 10.217 -3.853 -8.964 1.00 96.44 94 ILE A C 1
ATOM 773 O O . ILE A 1 94 ? 11.325 -4.376 -9.030 1.00 96.44 94 ILE A O 1
ATOM 777 N N . VAL A 1 95 ? 9.228 -4.362 -8.242 1.00 97.00 95 VAL A N 1
ATOM 778 C CA . VAL A 1 95 ? 9.213 -5.735 -7.744 1.00 97.00 95 VAL A CA 1
ATOM 779 C C . VAL A 1 95 ? 8.320 -6.531 -8.684 1.00 97.00 95 VAL A C 1
ATOM 781 O O . VAL A 1 95 ? 7.096 -6.374 -8.656 1.00 97.00 95 VAL A O 1
ATOM 784 N N . ALA A 1 96 ? 8.937 -7.331 -9.550 1.00 96.75 96 ALA A N 1
ATOM 785 C CA . ALA A 1 96 ? 8.240 -8.258 -10.432 1.00 96.75 96 ALA A CA 1
ATOM 786 C C . ALA A 1 96 ? 8.084 -9.593 -9.705 1.00 96.75 96 ALA A C 1
ATOM 788 O O . ALA A 1 96 ? 9.041 -10.061 -9.093 1.00 96.75 96 ALA A O 1
ATOM 789 N N . TYR A 1 97 ? 6.907 -10.208 -9.752 1.00 96.31 97 TYR A N 1
ATOM 790 C CA . TYR A 1 97 ? 6.688 -11.514 -9.132 1.00 96.31 97 TYR A CA 1
ATOM 791 C C . TYR A 1 97 ? 5.665 -12.349 -9.890 1.00 96.31 97 TYR A C 1
ATOM 793 O O . TYR A 1 97 ? 4.783 -11.824 -10.570 1.00 96.31 97 TYR A O 1
ATOM 801 N N . GLU A 1 98 ? 5.786 -13.661 -9.736 1.00 94.44 98 GLU A N 1
ATOM 802 C CA . GLU A 1 98 ? 4.926 -14.655 -10.367 1.00 94.44 98 GLU A CA 1
ATOM 803 C C . GLU A 1 98 ? 4.045 -15.325 -9.312 1.00 94.44 98 GLU A C 1
ATOM 805 O O . GLU A 1 98 ? 4.540 -15.867 -8.322 1.00 94.44 98 GLU A O 1
ATOM 810 N N . LYS A 1 99 ? 2.730 -15.310 -9.533 1.00 90.81 99 LYS A N 1
ATOM 811 C CA . LYS A 1 99 ? 1.757 -16.008 -8.691 1.00 90.81 99 LYS A CA 1
ATOM 812 C C . LYS A 1 99 ? 0.739 -16.721 -9.572 1.00 90.81 99 LYS A C 1
ATOM 814 O O . LYS A 1 99 ? 0.088 -16.075 -10.387 1.00 90.81 99 LYS A O 1
ATOM 819 N N . LYS A 1 100 ? 0.570 -18.035 -9.382 1.00 88.00 100 LYS A N 1
ATOM 820 C CA . LYS A 1 100 ? -0.348 -18.879 -10.176 1.00 88.00 100 LYS A CA 1
ATOM 821 C C . LYS A 1 100 ? -0.183 -18.689 -11.700 1.00 88.00 100 LYS A C 1
ATOM 823 O O . LYS A 1 100 ? -1.176 -18.518 -12.400 1.00 88.00 100 LYS A O 1
ATOM 828 N N . ASN A 1 101 ? 1.062 -18.691 -12.189 1.00 88.62 101 ASN A N 1
ATOM 829 C CA . ASN A 1 101 ? 1.451 -18.445 -13.593 1.00 88.62 101 ASN A CA 1
ATOM 830 C C . ASN A 1 101 ? 1.040 -17.071 -14.156 1.00 88.62 101 ASN A C 1
ATOM 832 O O . ASN A 1 101 ? 1.017 -16.871 -15.366 1.00 88.62 101 ASN A O 1
ATOM 836 N N . VAL A 1 102 ? 0.712 -16.116 -13.287 1.00 92.81 102 VAL A N 1
ATOM 837 C CA . VAL A 1 102 ? 0.423 -14.734 -13.666 1.00 92.81 102 VAL A CA 1
ATOM 838 C C . VAL A 1 102 ? 1.521 -13.840 -13.118 1.00 92.81 102 VAL A C 1
ATOM 840 O O . VAL A 1 102 ? 1.935 -13.977 -11.961 1.00 92.81 102 VAL A O 1
ATOM 843 N N . ILE A 1 103 ? 1.972 -12.904 -13.946 1.00 95.94 103 ILE A N 1
ATOM 844 C CA . ILE A 1 103 ? 3.024 -11.961 -13.592 1.00 95.94 103 ILE A CA 1
ATOM 845 C C . ILE A 1 103 ? 2.402 -10.657 -13.101 1.00 95.94 103 ILE A C 1
ATOM 847 O O . ILE A 1 103 ? 1.418 -10.140 -13.636 1.00 95.94 103 ILE A O 1
ATOM 851 N N . TYR A 1 104 ? 2.994 -10.119 -12.046 1.00 96.88 104 TYR A N 1
ATOM 852 C CA . TYR A 1 104 ? 2.555 -8.897 -11.407 1.00 96.88 104 TYR A CA 1
ATOM 853 C C . TYR A 1 104 ? 3.740 -7.983 -11.125 1.00 96.88 104 TYR A C 1
ATOM 855 O O . TYR A 1 104 ? 4.864 -8.433 -10.897 1.00 96.88 104 TYR A O 1
ATOM 863 N N . TYR A 1 105 ? 3.450 -6.687 -11.052 1.00 97.06 105 TYR A N 1
ATOM 864 C CA . TYR A 1 105 ? 4.442 -5.655 -10.783 1.00 97.06 105 TYR A CA 1
ATOM 865 C C . TYR A 1 105 ? 3.984 -4.773 -9.629 1.00 97.06 105 TYR A C 1
ATOM 867 O O . TYR A 1 105 ? 2.860 -4.270 -9.639 1.00 97.06 105 TYR A O 1
ATOM 875 N N . ILE A 1 106 ? 4.859 -4.539 -8.655 1.00 97.06 106 ILE A N 1
ATOM 876 C CA . ILE A 1 106 ? 4.731 -3.436 -7.698 1.00 97.06 106 ILE A CA 1
ATOM 877 C C . ILE A 1 106 ? 5.805 -2.415 -8.048 1.00 97.06 106 ILE A C 1
ATOM 879 O O . ILE A 1 106 ? 6.988 -2.731 -8.019 1.00 97.06 106 ILE A O 1
ATOM 883 N N . ILE A 1 107 ? 5.410 -1.193 -8.384 1.00 96.44 107 ILE A N 1
ATOM 884 C CA . ILE A 1 107 ? 6.329 -0.147 -8.848 1.00 96.44 107 ILE A CA 1
ATOM 885 C C . ILE A 1 107 ? 6.283 1.059 -7.917 1.00 96.44 107 ILE A C 1
ATOM 887 O O . ILE A 1 107 ? 5.201 1.500 -7.526 1.00 96.44 107 ILE A O 1
ATOM 891 N N . SER A 1 108 ? 7.449 1.622 -7.586 1.00 94.69 108 SER A N 1
ATOM 892 C CA . SER A 1 108 ? 7.612 2.768 -6.676 1.00 94.69 108 SER A CA 1
ATOM 893 C C . SER A 1 108 ? 7.241 4.120 -7.309 1.00 94.69 108 SER A C 1
ATOM 895 O O . SER A 1 108 ? 7.977 5.108 -7.220 1.00 94.69 108 SER A O 1
ATOM 897 N N . ARG A 1 109 ? 6.113 4.153 -8.023 1.00 89.88 109 ARG A N 1
ATOM 898 C CA . ARG A 1 109 ? 5.571 5.309 -8.743 1.00 89.88 109 ARG A CA 1
ATOM 899 C C . ARG A 1 109 ? 4.046 5.263 -8.726 1.00 89.88 109 ARG A C 1
ATOM 901 O O . ARG A 1 109 ? 3.447 4.188 -8.706 1.00 89.88 109 ARG A O 1
ATOM 908 N N . HIS A 1 110 ? 3.429 6.442 -8.793 1.00 83.25 110 HIS A N 1
ATOM 909 C CA . HIS A 1 110 ? 1.974 6.595 -8.887 1.00 83.25 110 HIS A CA 1
ATOM 910 C C . HIS A 1 110 ? 1.520 7.144 -10.248 1.00 83.25 110 HIS A C 1
ATOM 912 O O . HIS A 1 110 ? 0.738 6.496 -10.929 1.00 83.25 110 HIS A O 1
ATOM 918 N N . SER A 1 111 ? 1.993 8.322 -10.668 1.00 79.69 111 SER A N 1
ATOM 919 C CA . SER A 1 111 ? 1.390 9.067 -11.788 1.00 79.69 111 SER A CA 1
ATOM 920 C C . SER A 1 111 ? 1.728 8.548 -13.192 1.00 79.69 111 SER A C 1
ATOM 922 O O . SER A 1 111 ? 1.036 8.894 -14.144 1.00 79.69 111 SER A O 1
ATOM 924 N N . ASP A 1 112 ? 2.781 7.747 -13.345 1.00 86.25 112 ASP A N 1
ATOM 925 C CA . ASP A 1 112 ? 3.297 7.285 -14.642 1.00 86.25 112 ASP A CA 1
ATOM 926 C C . ASP A 1 112 ? 3.691 5.803 -14.661 1.00 86.25 112 ASP A C 1
ATOM 928 O O . ASP A 1 112 ? 4.286 5.334 -15.630 1.00 86.25 112 ASP A O 1
ATOM 932 N N . SER A 1 113 ? 3.322 5.050 -13.625 1.00 90.69 113 SER A N 1
ATOM 933 C CA . SER A 1 113 ? 3.717 3.654 -13.440 1.00 90.69 113 SER A CA 1
ATOM 934 C C . SER A 1 113 ? 3.345 2.750 -14.616 1.00 90.69 113 SER A C 1
ATOM 936 O O . SER A 1 113 ? 4.206 2.034 -15.119 1.00 90.69 113 SER A O 1
ATOM 938 N N . LYS A 1 114 ? 2.103 2.831 -15.116 1.00 91.12 114 LYS A N 1
ATOM 939 C CA . LYS A 1 114 ? 1.665 2.056 -16.292 1.00 91.12 114 LYS A CA 1
ATOM 940 C C . LYS A 1 114 ? 2.512 2.338 -17.530 1.00 91.12 114 LYS A C 1
ATOM 942 O O . LYS A 1 114 ? 2.883 1.411 -18.240 1.00 91.12 114 LYS A O 1
ATOM 947 N N . ASN A 1 115 ? 2.795 3.612 -17.796 1.00 88.69 115 ASN A N 1
ATOM 948 C CA . ASN A 1 115 ? 3.558 4.012 -18.977 1.00 88.69 115 ASN A CA 1
ATOM 949 C C . ASN A 1 115 ? 5.016 3.564 -18.859 1.00 88.69 115 ASN A C 1
ATOM 951 O O . ASN A 1 115 ? 5.576 3.086 -19.834 1.00 88.69 115 ASN A O 1
ATOM 955 N N . ILE A 1 116 ? 5.607 3.659 -17.663 1.00 90.12 116 ILE A N 1
ATOM 956 C CA . ILE A 1 116 ? 6.956 3.147 -17.397 1.00 90.12 116 ILE A CA 1
ATOM 957 C C . ILE A 1 116 ? 7.014 1.639 -17.645 1.00 90.12 116 ILE A C 1
ATOM 959 O O . ILE A 1 116 ? 7.861 1.197 -18.412 1.00 90.12 116 ILE A O 1
ATOM 963 N N . LEU A 1 117 ? 6.097 0.864 -17.055 1.00 92.12 117 LEU A N 1
ATOM 964 C CA . LEU A 1 117 ? 6.064 -0.593 -17.222 1.00 92.12 117 LEU A CA 1
ATOM 965 C C . LEU A 1 117 ? 5.907 -0.993 -18.687 1.00 92.12 117 LEU A C 1
ATOM 967 O O . LEU A 1 117 ? 6.679 -1.804 -19.182 1.00 92.12 117 LEU A O 1
ATOM 971 N N . ARG A 1 118 ? 4.952 -0.382 -19.397 1.00 89.62 118 ARG A N 1
ATOM 972 C CA . ARG A 1 118 ? 4.762 -0.633 -20.830 1.00 89.62 118 ARG A CA 1
ATOM 973 C C . ARG A 1 118 ? 6.007 -0.312 -21.638 1.00 89.62 118 ARG A C 1
ATOM 975 O O . ARG A 1 118 ? 6.340 -1.060 -22.548 1.00 89.62 118 ARG A O 1
ATOM 982 N N . ASN A 1 119 ? 6.680 0.787 -21.306 1.00 86.62 119 ASN A N 1
ATOM 983 C CA . ASN A 1 119 ? 7.834 1.205 -22.074 1.00 86.62 119 ASN A CA 1
ATOM 984 C C . ASN A 1 119 ? 9.028 0.261 -21.891 1.00 86.62 119 ASN A C 1
ATOM 986 O O . ASN A 1 119 ? 9.677 -0.071 -22.884 1.00 86.62 119 ASN A O 1
ATOM 990 N N . ILE A 1 120 ? 9.282 -0.178 -20.650 1.00 88.44 120 ILE A N 1
ATOM 991 C CA . ILE A 1 120 ? 10.308 -1.185 -20.335 1.00 88.44 120 ILE A CA 1
ATOM 992 C C . ILE A 1 120 ? 9.963 -2.512 -21.024 1.00 88.44 120 ILE A C 1
ATOM 994 O O . ILE A 1 120 ? 10.775 -3.120 -21.695 1.00 88.44 120 ILE A O 1
ATOM 998 N N . LEU A 1 121 ? 8.718 -2.964 -20.929 1.00 88.94 121 LEU A N 1
ATOM 999 C CA . LEU A 1 121 ? 8.328 -4.268 -21.475 1.00 88.94 121 LEU A CA 1
ATOM 1000 C C . LEU A 1 121 ? 8.099 -4.259 -22.998 1.00 88.94 121 LEU A C 1
ATOM 1002 O O . LEU A 1 121 ? 7.688 -5.269 -23.563 1.00 88.94 121 LEU A O 1
ATOM 1006 N N . ASN A 1 122 ? 8.351 -3.125 -23.663 1.00 86.44 122 ASN A N 1
ATOM 1007 C CA . ASN A 1 122 ? 8.130 -2.910 -25.093 1.00 86.44 122 ASN A CA 1
ATOM 1008 C C . ASN A 1 122 ? 6.677 -3.192 -25.550 1.00 86.44 122 ASN A C 1
ATOM 1010 O O . ASN A 1 122 ? 6.416 -3.715 -26.634 1.00 86.44 122 ASN A O 1
ATOM 1014 N N . TYR A 1 123 ? 5.707 -2.830 -24.708 1.00 88.06 123 TYR A N 1
ATOM 1015 C CA . TYR A 1 123 ? 4.278 -3.019 -24.958 1.00 88.06 123 TYR A CA 1
ATOM 1016 C C . TYR A 1 123 ? 3.630 -1.804 -25.618 1.00 88.06 123 TYR A C 1
ATOM 1018 O O . TYR A 1 123 ? 3.657 -0.674 -25.111 1.00 88.06 123 TYR A O 1
ATOM 1026 N N . THR A 1 124 ? 2.943 -2.047 -26.732 1.00 81.12 124 THR A N 1
ATOM 1027 C CA . THR A 1 124 ? 2.324 -0.998 -27.558 1.00 81.12 124 THR A CA 1
ATOM 1028 C C . THR A 1 124 ? 0.801 -0.952 -27.423 1.00 81.12 124 THR A C 1
ATOM 1030 O O . THR A 1 124 ? 0.194 0.091 -27.691 1.00 81.12 124 THR A O 1
ATOM 1033 N N . GLY A 1 125 ? 0.168 -2.016 -26.927 1.00 79.12 125 GLY A N 1
ATOM 1034 C CA . GLY A 1 125 ? -1.273 -2.090 -26.710 1.00 79.12 125 GLY A CA 1
ATOM 1035 C C . GLY A 1 125 ? -1.734 -1.476 -25.383 1.00 79.12 125 GLY A C 1
ATOM 1036 O O . GLY A 1 125 ? -0.964 -1.113 -24.503 1.00 79.12 125 GLY A O 1
ATOM 1037 N N . ASN A 1 126 ? -3.046 -1.305 -25.211 1.00 75.06 126 ASN A N 1
ATOM 1038 C CA . ASN A 1 126 ? -3.596 -0.678 -23.998 1.00 75.06 126 ASN A CA 1
ATOM 1039 C C . ASN A 1 126 ? -3.930 -1.665 -22.870 1.00 75.06 126 ASN A C 1
ATOM 1041 O O . ASN A 1 126 ? -4.268 -1.218 -21.764 1.00 75.06 126 ASN A O 1
ATOM 1045 N N . LYS A 1 127 ? -3.856 -2.970 -23.154 1.00 83.50 127 LYS A N 1
ATOM 1046 C CA . LYS A 1 127 ? -4.359 -4.050 -22.299 1.00 83.50 127 LYS A CA 1
ATOM 1047 C C . LYS A 1 127 ? -3.288 -5.042 -21.837 1.00 83.50 127 LYS A C 1
ATOM 1049 O O . LYS A 1 127 ? -3.642 -5.867 -21.013 1.00 83.50 127 LYS A O 1
ATOM 1054 N N . GLU A 1 128 ? -2.025 -4.934 -22.269 1.00 90.44 128 GLU A N 1
ATOM 1055 C CA . GLU A 1 128 ? -0.961 -5.806 -21.735 1.00 90.44 128 GLU A CA 1
ATOM 1056 C C . GLU A 1 128 ? -0.740 -5.561 -20.235 1.00 90.44 128 GLU A C 1
ATOM 1058 O O . GLU A 1 128 ? -0.579 -6.497 -19.464 1.00 90.44 128 GLU A O 1
ATOM 1063 N N . ILE A 1 129 ? -0.789 -4.291 -19.805 1.00 92.69 129 ILE A N 1
ATOM 1064 C CA . ILE A 1 129 ? -0.663 -3.901 -18.393 1.00 92.69 129 ILE A CA 1
ATOM 1065 C C . ILE A 1 129 ? -1.988 -3.344 -17.883 1.00 92.69 129 ILE A C 1
ATOM 1067 O O . ILE A 1 129 ? -2.440 -2.264 -18.304 1.00 92.69 129 ILE A O 1
ATOM 1071 N N . VAL A 1 130 ? -2.592 -4.058 -16.936 1.00 93.75 130 VAL A N 1
ATOM 1072 C CA . VAL A 1 130 ? -3.878 -3.700 -16.329 1.00 93.75 130 VAL A CA 1
ATOM 1073 C C . VAL A 1 130 ? -3.729 -3.346 -14.853 1.00 93.75 130 VAL A C 1
ATOM 1075 O O . VAL A 1 130 ? -2.850 -3.850 -14.150 1.00 93.75 130 VAL A O 1
ATOM 1078 N N . ASP A 1 131 ? -4.574 -2.416 -14.408 1.00 90.81 131 ASP A N 1
ATOM 1079 C CA . ASP A 1 131 ? -4.643 -1.987 -13.011 1.00 90.81 131 ASP A CA 1
ATOM 1080 C C . ASP A 1 131 ? -5.009 -3.191 -12.132 1.00 90.81 131 ASP A C 1
ATOM 1082 O O . ASP A 1 131 ? -5.977 -3.897 -12.415 1.00 90.81 131 ASP A O 1
ATOM 1086 N N . ASN A 1 132 ? -4.220 -3.429 -11.086 1.00 91.81 132 ASN A N 1
ATOM 1087 C CA . ASN A 1 132 ? -4.460 -4.474 -10.094 1.00 91.81 132 ASN A CA 1
ATOM 1088 C C . ASN A 1 132 ? -4.439 -3.875 -8.682 1.00 91.81 132 ASN A C 1
ATOM 1090 O O . ASN A 1 132 ? -3.829 -4.411 -7.749 1.00 91.81 132 ASN A O 1
ATOM 1094 N N . LYS A 1 133 ? -5.052 -2.697 -8.550 1.00 87.44 133 LYS A N 1
ATOM 1095 C CA . LYS A 1 133 ? -5.257 -2.040 -7.269 1.00 87.44 133 LYS A CA 1
ATOM 1096 C C . LYS A 1 133 ? -6.170 -2.838 -6.352 1.00 87.44 133 LYS A C 1
ATOM 1098 O O . LYS A 1 133 ? -7.089 -3.536 -6.775 1.00 87.44 133 LYS A O 1
ATOM 1103 N N . ILE A 1 134 ? -5.948 -2.624 -5.066 1.00 81.94 134 ILE A N 1
ATOM 1104 C CA . ILE A 1 134 ? -6.843 -3.072 -4.009 1.00 81.94 134 ILE A CA 1
ATOM 1105 C C . ILE A 1 134 ? -7.853 -1.948 -3.790 1.00 81.94 134 ILE A C 1
ATOM 1107 O O . ILE A 1 134 ? -7.464 -0.785 -3.649 1.00 81.94 134 ILE A O 1
ATOM 1111 N N . ALA A 1 135 ? -9.142 -2.278 -3.852 1.00 81.62 135 ALA A N 1
ATOM 1112 C CA . ALA A 1 135 ? -10.211 -1.296 -3.748 1.00 81.62 135 ALA A CA 1
ATOM 1113 C C . ALA A 1 135 ? -10.267 -0.742 -2.318 1.00 81.62 135 ALA A C 1
ATOM 1115 O O . ALA A 1 135 ? -10.648 -1.436 -1.383 1.00 81.62 135 ALA A O 1
ATOM 1116 N N . VAL A 1 136 ? -9.869 0.519 -2.162 1.00 87.19 136 VAL A N 1
ATOM 1117 C CA . VAL A 1 136 ? -10.001 1.273 -0.916 1.00 87.19 136 VAL A CA 1
ATOM 1118 C C . VAL A 1 136 ? -10.970 2.409 -1.200 1.00 87.19 136 VAL A C 1
ATOM 1120 O O . VAL A 1 136 ? -10.669 3.303 -1.985 1.00 87.19 136 VAL A O 1
ATOM 1123 N N . GLU A 1 137 ? -12.145 2.372 -0.588 1.00 91.31 137 GLU A N 1
ATOM 1124 C CA . GLU A 1 137 ? -13.138 3.442 -0.703 1.00 91.31 137 GLU A CA 1
ATOM 1125 C C . GLU A 1 137 ? -13.183 4.282 0.576 1.00 91.31 137 GLU A C 1
ATOM 1127 O O . GLU A 1 137 ? -12.626 3.905 1.607 1.00 91.31 137 GLU A O 1
ATOM 1132 N N . SER A 1 138 ? -13.864 5.431 0.531 1.00 90.94 138 SER A N 1
ATOM 1133 C CA . SER A 1 138 ? -14.060 6.252 1.734 1.00 90.94 138 SER A CA 1
ATOM 1134 C C . SER A 1 138 ? -14.727 5.449 2.855 1.00 90.94 138 SER A C 1
ATOM 1136 O O . SER A 1 138 ? -14.326 5.587 4.005 1.00 90.94 138 SER A O 1
ATOM 1138 N N . ASP A 1 139 ? -15.699 4.591 2.527 1.00 92.12 139 ASP A N 1
ATOM 1139 C CA . ASP A 1 139 ? -16.398 3.750 3.507 1.00 92.12 139 ASP A CA 1
ATOM 1140 C C . ASP A 1 139 ? -15.449 2.762 4.204 1.00 92.12 139 ASP A C 1
ATOM 1142 O O . ASP A 1 139 ? -15.460 2.653 5.425 1.00 92.12 139 ASP A O 1
ATOM 1146 N N . PHE A 1 140 ? -14.520 2.155 3.457 1.00 93.88 140 PHE A N 1
ATOM 1147 C CA . PHE A 1 140 ? -13.467 1.298 4.013 1.00 93.88 140 PHE A CA 1
ATOM 1148 C C . PHE A 1 140 ? -12.576 2.053 5.011 1.00 93.88 140 PHE A C 1
ATOM 1150 O O . PHE A 1 140 ? -12.213 1.530 6.064 1.00 93.88 140 PHE A O 1
ATOM 1157 N N . ILE A 1 141 ? -12.222 3.306 4.705 1.00 92.25 141 ILE A N 1
ATOM 1158 C CA . ILE A 1 141 ? -11.424 4.130 5.621 1.00 92.25 141 ILE A CA 1
ATOM 1159 C C . ILE A 1 141 ? -12.213 4.438 6.900 1.00 92.25 141 ILE A C 1
ATOM 1161 O O . ILE A 1 141 ? -11.660 4.345 7.996 1.00 92.25 141 ILE A O 1
ATOM 1165 N N . ILE A 1 142 ? -13.492 4.796 6.775 1.00 90.31 142 ILE A N 1
ATOM 1166 C CA . ILE A 1 142 ? -14.359 5.067 7.928 1.00 90.31 142 ILE A CA 1
ATOM 1167 C C . ILE A 1 142 ? -14.528 3.797 8.772 1.00 90.31 142 ILE A C 1
ATOM 1169 O O . ILE A 1 142 ? -14.426 3.872 9.995 1.00 90.31 142 ILE A O 1
ATOM 1173 N N . TRP A 1 143 ? -14.697 2.634 8.141 1.00 94.31 143 TRP A N 1
ATOM 1174 C CA . TRP A 1 143 ? -14.745 1.342 8.822 1.00 94.31 143 TRP A CA 1
ATOM 1175 C C . TRP A 1 143 ? -13.478 1.088 9.651 1.00 94.31 143 TRP A C 1
ATOM 1177 O O . TRP A 1 143 ? -13.584 0.768 10.832 1.00 94.31 143 TRP A O 1
ATOM 1187 N N . LEU A 1 144 ? -12.277 1.327 9.110 1.00 93.56 144 LEU A N 1
ATOM 1188 C CA . LEU A 1 144 ? -11.029 1.203 9.881 1.00 93.56 144 LEU A CA 1
ATOM 1189 C C . LEU A 1 144 ? -11.021 2.105 11.126 1.00 93.56 144 LEU A C 1
ATOM 1191 O O . LEU A 1 144 ? -10.578 1.682 12.198 1.00 93.56 144 LEU A O 1
ATOM 1195 N N . ILE A 1 145 ? -11.519 3.340 10.993 1.00 89.56 145 ILE A N 1
ATOM 1196 C CA . ILE A 1 145 ? -11.657 4.275 12.116 1.00 89.56 145 ILE A CA 1
ATOM 1197 C C . ILE A 1 145 ? -12.646 3.723 13.143 1.00 89.56 145 ILE A C 1
ATOM 1199 O O . ILE A 1 145 ? -12.324 3.701 14.329 1.00 89.56 145 ILE A O 1
ATOM 1203 N N . TYR A 1 146 ? -13.802 3.224 12.705 1.00 90.31 146 TYR A N 1
ATOM 1204 C CA . TYR A 1 146 ? -14.798 2.583 13.563 1.00 90.31 146 TYR A CA 1
ATOM 1205 C C . TYR A 1 146 ? -14.211 1.396 14.340 1.00 90.31 146 TYR A C 1
ATOM 1207 O O . TYR A 1 146 ? -14.377 1.324 15.563 1.00 90.31 146 TYR A O 1
ATOM 1215 N N . LYS A 1 147 ? -13.483 0.494 13.666 1.00 92.12 147 LYS A N 1
ATOM 1216 C CA . LYS A 1 147 ? -12.851 -0.672 14.300 1.00 92.12 147 LYS A CA 1
ATOM 1217 C C . LYS A 1 147 ? -11.839 -0.244 15.352 1.00 92.12 147 LYS A C 1
ATOM 1219 O O . LYS A 1 147 ? -11.862 -0.755 16.468 1.00 92.12 147 LYS A O 1
ATOM 1224 N N . PHE A 1 148 ? -10.990 0.729 15.029 1.00 88.88 148 PHE A N 1
ATOM 1225 C CA . PHE A 1 148 ? -10.012 1.258 15.974 1.00 88.88 148 PHE A CA 1
ATOM 1226 C C . PHE A 1 148 ? -10.664 1.954 17.173 1.00 88.88 148 PHE A C 1
ATOM 1228 O O . PHE A 1 148 ? -10.310 1.666 18.312 1.00 88.88 148 PHE A O 1
ATOM 1235 N N . TYR A 1 149 ? -11.647 2.822 16.927 1.00 84.81 149 TYR A N 1
ATOM 1236 C CA . TYR A 1 149 ? -12.336 3.599 17.959 1.00 84.81 149 TYR A CA 1
ATOM 1237 C C . TYR A 1 149 ? -13.049 2.720 18.990 1.00 84.81 149 TYR A C 1
ATOM 1239 O O . TYR A 1 149 ? -13.070 3.032 20.177 1.00 84.81 149 TYR A O 1
ATOM 1247 N N . ASN A 1 150 ? -13.631 1.608 18.540 1.00 86.56 150 ASN A N 1
ATOM 1248 C CA . ASN A 1 150 ? -14.377 0.688 19.395 1.00 86.56 150 ASN A CA 1
ATOM 1249 C C . ASN A 1 150 ? -13.518 -0.460 19.950 1.00 86.56 150 ASN A C 1
ATOM 1251 O O . ASN A 1 150 ? -14.073 -1.418 20.482 1.00 86.56 150 ASN A O 1
ATOM 1255 N N . SER A 1 151 ? -12.186 -0.386 19.831 1.00 88.12 151 SER A N 1
ATOM 1256 C CA . SER A 1 151 ? -11.262 -1.454 20.253 1.00 88.12 151 SER A CA 1
ATOM 1257 C C . SER A 1 151 ? -11.552 -2.813 19.597 1.00 88.12 151 SER A C 1
ATOM 1259 O O . SER A 1 151 ? -11.259 -3.867 20.157 1.00 88.12 151 SER A O 1
ATOM 1261 N N . LEU A 1 152 ? -12.117 -2.793 18.388 1.00 90.31 152 LEU A N 1
ATOM 1262 C CA . LEU A 1 152 ? -12.359 -3.955 17.528 1.00 90.31 152 LEU A CA 1
ATOM 1263 C C . LEU A 1 152 ? -11.221 -4.089 16.507 1.00 90.31 152 LEU A C 1
ATOM 1265 O O . LEU A 1 152 ? -11.440 -4.354 15.335 1.00 90.31 152 LEU A O 1
ATOM 1269 N N . ASN A 1 153 ? -9.989 -3.818 16.922 1.00 89.94 153 ASN A N 1
ATOM 1270 C CA . ASN A 1 153 ? -8.845 -3.583 16.044 1.00 89.94 153 ASN A CA 1
ATOM 1271 C C . ASN A 1 153 ? -7.946 -4.811 15.838 1.00 89.94 153 ASN A C 1
ATOM 1273 O O . ASN A 1 153 ? -6.795 -4.651 15.429 1.00 89.94 153 ASN A O 1
ATOM 1277 N N . VAL A 1 154 ? -8.461 -6.012 16.109 1.00 93.50 154 VAL A N 1
ATOM 1278 C CA . VAL A 1 154 ? -7.775 -7.294 15.913 1.00 93.50 154 VAL A CA 1
ATOM 1279 C C . VAL A 1 154 ? -8.621 -8.187 15.011 1.00 93.50 154 VAL A C 1
ATOM 1281 O O . VAL A 1 154 ? -9.821 -8.330 15.239 1.00 93.50 154 VAL A O 1
ATOM 1284 N N . TYR A 1 155 ? -7.973 -8.789 14.022 1.00 92.75 155 TYR A N 1
ATOM 1285 C CA . TYR A 1 155 ? -8.521 -9.817 13.153 1.00 92.75 155 TYR A CA 1
ATOM 1286 C C . TYR A 1 155 ? -7.676 -11.077 13.302 1.00 92.75 155 TYR A C 1
ATOM 1288 O O . TYR A 1 155 ? -6.475 -11.050 13.019 1.00 92.75 155 TYR A O 1
ATOM 1296 N N . SER A 1 156 ? -8.303 -12.143 13.791 1.00 86.81 156 SER A N 1
ATOM 1297 C CA . SER A 1 156 ? -7.691 -13.463 13.934 1.00 86.81 156 SER A CA 1
ATOM 1298 C C . SER A 1 156 ? -8.299 -14.398 12.903 1.00 86.81 156 SER A C 1
ATOM 1300 O O . SER A 1 156 ? -9.523 -14.480 12.794 1.00 86.81 156 SER A O 1
ATOM 1302 N N . ILE A 1 157 ? -7.447 -15.121 12.188 1.00 77.12 157 ILE A N 1
ATOM 1303 C CA . ILE A 1 157 ? -7.861 -16.131 11.219 1.00 77.12 157 ILE A CA 1
ATOM 1304 C C . ILE A 1 157 ? -7.477 -17.482 11.795 1.00 77.12 157 ILE A C 1
ATOM 1306 O O . ILE A 1 157 ? -6.298 -17.782 11.993 1.00 77.12 157 ILE A O 1
ATOM 1310 N N . ASN A 1 158 ? -8.502 -18.282 12.062 1.00 66.94 158 ASN A N 1
ATOM 1311 C CA . ASN A 1 158 ? -8.357 -19.659 12.494 1.00 66.94 158 ASN A CA 1
ATOM 1312 C C . ASN A 1 158 ? -8.676 -20.556 11.300 1.00 66.94 158 ASN A C 1
ATOM 1314 O O . ASN A 1 158 ? -9.830 -20.928 11.095 1.00 66.94 158 ASN A O 1
ATOM 1318 N N . GLU A 1 159 ? -7.667 -20.880 10.495 1.00 58.22 159 GLU A N 1
ATOM 1319 C CA . GLU A 1 159 ? -7.796 -21.988 9.551 1.00 58.22 159 GLU A CA 1
ATOM 1320 C C . GLU A 1 159 ? -7.535 -23.309 10.280 1.00 58.22 159 GLU A C 1
ATOM 1322 O O . GLU A 1 159 ? -6.564 -23.441 11.031 1.00 58.22 159 GLU A O 1
ATOM 1327 N N . ASP A 1 160 ? -8.395 -24.303 10.048 1.00 54.59 160 ASP A N 1
ATOM 1328 C CA . ASP A 1 160 ? -8.234 -25.644 10.605 1.00 54.59 160 ASP A CA 1
ATOM 1329 C C . ASP A 1 160 ? -6.839 -26.206 10.245 1.00 54.59 160 ASP A C 1
ATOM 1331 O O . ASP A 1 160 ? -6.568 -26.553 9.094 1.00 54.59 160 ASP A O 1
ATOM 1335 N N . ASN A 1 161 ? -5.974 -26.355 11.258 1.00 52.84 161 ASN A N 1
ATOM 1336 C CA . ASN A 1 161 ? -4.588 -26.858 11.201 1.00 52.84 161 ASN A CA 1
ATOM 1337 C C . ASN A 1 161 ? -3.473 -25.872 10.778 1.00 52.84 161 ASN A C 1
ATOM 1339 O O . ASN A 1 161 ? -2.380 -26.338 10.444 1.00 52.84 161 ASN A O 1
ATOM 1343 N N . GLN A 1 162 ? -3.680 -24.552 10.840 1.00 58.00 162 GLN A N 1
ATOM 1344 C CA . GLN A 1 162 ? -2.595 -23.562 10.697 1.00 58.00 162 GLN A CA 1
ATOM 1345 C C . GLN A 1 162 ? -2.316 -22.788 12.000 1.00 58.00 162 GLN A C 1
ATOM 1347 O O . GLN A 1 162 ? -3.120 -22.805 12.931 1.00 58.00 162 GLN A O 1
ATOM 1352 N N . GLU A 1 163 ? -1.150 -22.133 12.084 1.00 61.69 163 GLU A N 1
ATOM 1353 C CA . GLU A 1 163 ? -0.876 -21.158 13.150 1.00 61.69 163 GLU A CA 1
ATOM 1354 C C . GLU A 1 163 ? -1.856 -19.980 13.033 1.00 61.69 163 GLU A C 1
ATOM 1356 O O . GLU A 1 163 ? -2.088 -19.483 11.930 1.00 61.69 163 GLU A O 1
ATOM 1361 N N . GLU A 1 164 ? -2.420 -19.535 14.162 1.00 72.19 164 GLU A N 1
ATOM 1362 C CA . GLU A 1 164 ? -3.349 -18.399 14.212 1.00 72.19 164 GLU A CA 1
ATOM 1363 C C . GLU A 1 164 ? -2.685 -17.157 13.605 1.00 72.19 164 GLU A C 1
ATOM 1365 O O . GLU A 1 164 ? -1.748 -16.584 14.173 1.00 72.19 164 GLU A O 1
ATOM 1370 N N . GLN A 1 165 ? -3.178 -16.720 12.445 1.00 79.19 165 GLN A N 1
ATOM 1371 C CA . GLN A 1 165 ? -2.721 -15.474 11.849 1.00 79.19 165 GLN A CA 1
ATOM 1372 C C . GLN A 1 165 ? -3.443 -14.319 12.524 1.00 79.19 165 GLN A C 1
ATOM 1374 O O . GLN A 1 165 ? -4.671 -14.281 12.569 1.00 79.19 165 GLN A O 1
ATOM 1379 N N . THR A 1 166 ? -2.677 -13.356 13.034 1.00 90.31 166 THR A N 1
ATOM 1380 C CA . THR A 1 166 ? -3.238 -12.199 13.734 1.00 90.31 166 THR A CA 1
ATOM 1381 C C . THR A 1 166 ? -2.809 -10.908 13.060 1.00 90.31 166 THR A C 1
ATOM 1383 O O . THR A 1 166 ? -1.626 -10.551 13.041 1.00 90.31 166 THR A O 1
ATOM 1386 N N . LEU A 1 167 ? -3.794 -10.162 12.567 1.00 94.62 167 LEU A N 1
ATOM 1387 C CA . LEU A 1 167 ? -3.649 -8.810 12.050 1.00 94.62 167 LEU A CA 1
ATOM 1388 C C . LEU A 1 167 ? -4.221 -7.812 13.061 1.00 94.62 167 LEU A C 1
ATOM 1390 O O . LEU A 1 167 ? -5.387 -7.886 13.434 1.00 94.62 167 LEU A O 1
ATOM 1394 N N . LYS A 1 168 ? -3.417 -6.839 13.495 1.00 94.94 168 LYS A N 1
ATOM 1395 C CA . LYS A 1 168 ? -3.838 -5.827 14.471 1.00 94.94 168 LYS A CA 1
ATOM 1396 C C . LYS A 1 168 ? -3.538 -4.412 13.999 1.00 94.94 168 LYS A C 1
ATOM 1398 O O . LYS A 1 168 ? -2.397 -4.086 13.672 1.00 94.94 168 LYS A O 1
ATOM 1403 N N . ILE A 1 169 ? -4.543 -3.539 14.047 1.00 94.50 169 ILE A N 1
ATOM 1404 C CA . ILE A 1 169 ? -4.383 -2.095 13.832 1.00 94.50 169 ILE A CA 1
ATOM 1405 C C . ILE A 1 169 ? -3.914 -1.476 15.152 1.00 94.50 169 ILE A C 1
ATOM 1407 O O . ILE A 1 169 ? -4.695 -1.275 16.078 1.00 94.50 169 ILE A O 1
ATOM 1411 N N . GLU A 1 170 ? -2.622 -1.185 15.260 1.00 91.00 170 GLU A N 1
ATOM 1412 C CA . GLU A 1 170 ? -2.010 -0.641 16.479 1.00 91.00 170 GLU A CA 1
ATOM 1413 C C . GLU A 1 170 ? -2.307 0.849 16.668 1.00 91.00 170 GLU A C 1
ATOM 1415 O O . GLU A 1 170 ? -2.457 1.304 17.797 1.00 91.00 170 GLU A O 1
ATOM 1420 N N . SER A 1 171 ? -2.381 1.626 15.584 1.00 86.62 171 SER A N 1
ATOM 1421 C CA . SER A 1 171 ? -2.726 3.051 15.662 1.00 86.62 171 SER A CA 1
ATOM 1422 C C . SER A 1 171 ? -3.173 3.618 14.319 1.00 86.62 171 SER A C 1
ATOM 1424 O O . SER A 1 171 ? -2.629 3.228 13.281 1.00 86.62 171 SER A O 1
ATOM 1426 N N . ILE A 1 172 ? -4.046 4.627 14.351 1.00 87.50 172 ILE A N 1
ATOM 1427 C CA . ILE A 1 172 ? -4.351 5.484 13.200 1.00 87.50 172 ILE A CA 1
ATOM 1428 C C . ILE A 1 172 ? -3.519 6.765 13.314 1.00 87.50 172 ILE A C 1
ATOM 1430 O O . ILE A 1 172 ? -3.861 7.715 14.015 1.00 87.50 172 ILE A O 1
ATOM 1434 N N . ILE A 1 173 ? -2.393 6.795 12.601 1.00 85.75 173 ILE A N 1
ATOM 1435 C CA . ILE A 1 173 ? -1.448 7.920 12.643 1.00 85.75 173 ILE A CA 1
ATOM 1436 C C . ILE A 1 173 ? -2.076 9.179 12.038 1.00 85.75 173 ILE A C 1
ATOM 1438 O O . ILE A 1 173 ? -1.778 10.278 12.496 1.00 85.75 173 ILE A O 1
ATOM 1442 N N . GLY A 1 174 ? -2.934 9.026 11.028 1.00 82.31 174 GLY A N 1
ATOM 1443 C CA . GLY A 1 174 ? -3.843 10.087 10.607 1.00 82.31 174 GLY A CA 1
ATOM 1444 C C . GLY A 1 174 ? -4.549 9.824 9.285 1.00 82.31 174 GLY A C 1
ATOM 1445 O O . GLY A 1 174 ? -4.287 8.817 8.638 1.00 82.31 174 GLY A O 1
ATOM 1446 N N . PHE A 1 175 ? -5.439 10.717 8.867 1.00 84.25 175 PHE A N 1
ATOM 1447 C CA . PHE A 1 175 ? -6.227 10.590 7.632 1.00 84.25 175 PHE A CA 1
ATOM 1448 C C . PHE A 1 175 ? -6.392 11.942 6.923 1.00 84.25 175 PHE A C 1
ATOM 1450 O O . PHE A 1 175 ? -6.106 12.980 7.509 1.00 84.25 175 PHE A O 1
ATOM 1457 N N . LYS A 1 176 ? -6.777 11.921 5.639 1.00 83.06 176 LYS A N 1
ATOM 1458 C CA . LYS A 1 176 ? -7.053 13.107 4.799 1.00 83.06 176 LYS A CA 1
ATOM 1459 C C . LYS A 1 176 ? -8.343 12.887 4.001 1.00 83.06 176 LYS A C 1
ATOM 1461 O O . LYS A 1 176 ? -8.691 11.744 3.707 1.00 83.06 176 LYS A O 1
ATOM 1466 N N . GLY A 1 177 ? -9.013 13.970 3.624 1.00 78.56 177 GLY A N 1
ATOM 1467 C CA . GLY A 1 177 ? -10.271 14.010 2.878 1.00 78.56 177 GLY A CA 1
ATOM 1468 C C . GLY A 1 177 ? -10.267 15.116 1.824 1.00 78.56 177 GLY A C 1
ATOM 1469 O O . GLY A 1 177 ? -9.190 15.574 1.439 1.00 78.56 177 GLY A O 1
ATOM 1470 N N . ASP A 1 178 ? -11.451 15.499 1.346 1.00 65.25 178 ASP A N 1
ATOM 1471 C CA . ASP A 1 178 ? -11.613 16.470 0.248 1.00 65.25 178 ASP A CA 1
ATOM 1472 C C . ASP A 1 178 ? -11.420 17.946 0.666 1.00 65.25 178 ASP A C 1
ATOM 1474 O O . ASP A 1 178 ? -11.169 18.790 -0.193 1.00 65.25 178 ASP A O 1
ATOM 1478 N N . ALA A 1 179 ? -11.512 18.272 1.961 1.00 52.16 179 ALA A N 1
ATOM 1479 C CA . ALA A 1 179 ? -11.168 19.599 2.484 1.00 52.16 179 ALA A CA 1
ATOM 1480 C C . ALA A 1 179 ? -9.635 19.769 2.570 1.00 52.16 179 ALA A C 1
ATOM 1482 O O . ALA A 1 179 ? -8.918 18.814 2.880 1.00 52.16 179 ALA A O 1
ATOM 1483 N N . GLU A 1 180 ? -9.122 20.962 2.250 1.00 44.06 180 GLU A N 1
ATOM 1484 C CA . GLU A 1 180 ? -7.679 21.233 2.179 1.00 44.06 180 GLU A CA 1
ATOM 1485 C C . GLU A 1 180 ? -6.944 20.938 3.506 1.00 44.06 180 GLU A C 1
ATOM 1487 O O . GLU A 1 180 ? -7.367 21.330 4.585 1.00 44.06 180 GLU A O 1
ATOM 1492 N N . ASP A 1 181 ? -5.820 20.224 3.373 1.00 50.41 181 ASP A N 1
ATOM 1493 C CA . ASP A 1 181 ? -4.660 20.087 4.273 1.00 50.41 181 ASP A CA 1
ATOM 1494 C C . ASP A 1 181 ? -4.797 19.810 5.783 1.00 50.41 181 ASP A C 1
ATOM 1496 O O . ASP A 1 181 ? -3.776 19.777 6.474 1.00 50.41 181 ASP A O 1
ATOM 1500 N N . GLU A 1 182 ? -5.966 19.443 6.302 1.00 52.50 182 GLU A N 1
ATOM 1501 C CA . GLU A 1 182 ? -6.058 18.957 7.686 1.00 52.50 182 GLU A CA 1
ATOM 1502 C C . GLU A 1 182 ? -5.794 17.442 7.799 1.00 52.50 182 GLU A C 1
ATOM 1504 O O . GLU A 1 182 ? -6.439 16.613 7.154 1.00 52.50 182 GLU A O 1
ATOM 1509 N N . ILE A 1 183 ? -4.796 17.072 8.617 1.00 56.97 183 ILE A N 1
ATOM 1510 C CA . ILE A 1 183 ? -4.509 15.685 9.017 1.00 56.97 183 ILE A CA 1
ATOM 1511 C C . ILE A 1 183 ? -4.906 15.522 10.483 1.00 56.97 183 ILE A C 1
ATOM 1513 O O . ILE A 1 183 ? -4.185 15.971 11.376 1.00 56.97 183 ILE A O 1
ATOM 1517 N N . SER A 1 184 ? -6.002 14.815 10.739 1.00 61.56 184 SER A N 1
ATOM 1518 C CA . SER A 1 184 ? -6.400 14.420 12.095 1.00 61.56 184 SER A CA 1
ATOM 1519 C C . SER A 1 184 ? -5.618 13.180 12.536 1.00 61.56 184 SER A C 1
ATOM 1521 O O . SER A 1 184 ? -5.418 12.267 11.735 1.00 61.56 184 SER A O 1
ATOM 1523 N N . ARG A 1 185 ? -5.141 13.142 13.791 1.00 58.16 185 ARG A N 1
ATOM 1524 C CA . ARG A 1 185 ? -4.385 12.015 14.381 1.00 58.16 185 ARG A CA 1
ATOM 1525 C C . ARG A 1 185 ? -5.188 11.357 15.508 1.00 58.16 185 ARG A C 1
ATOM 1527 O O . ARG A 1 185 ? -5.721 12.075 16.348 1.00 58.16 185 ARG A O 1
ATOM 1534 N N . ILE A 1 186 ? -5.211 10.019 15.582 1.00 60.16 186 ILE A N 1
ATOM 1535 C CA . ILE A 1 186 ? -5.885 9.274 16.663 1.00 60.16 186 ILE A CA 1
ATOM 1536 C C . ILE A 1 186 ? -4.885 8.308 17.327 1.00 60.16 186 ILE A C 1
ATOM 1538 O O . ILE A 1 186 ? -4.500 7.290 16.749 1.00 60.16 186 ILE A O 1
ATOM 1542 N N . THR A 1 187 ? -4.455 8.614 18.555 1.00 52.59 187 THR A N 1
ATOM 1543 C CA . THR A 1 187 ? -3.501 7.800 19.338 1.00 52.59 187 THR A CA 1
ATOM 1544 C C . THR A 1 187 ? -4.111 7.304 20.650 1.00 52.59 187 THR A C 1
ATOM 1546 O O . THR A 1 187 ? -4.968 7.966 21.227 1.00 52.59 187 THR A O 1
ATOM 1549 N N . THR A 1 188 ? -3.661 6.135 21.122 1.00 47.28 188 THR A N 1
ATOM 1550 C CA . THR A 1 188 ? -4.167 5.454 22.331 1.00 47.28 188 THR A CA 1
ATOM 1551 C C . THR A 1 188 ? -3.632 6.006 23.654 1.00 47.28 188 THR A C 1
ATOM 1553 O O . THR A 1 188 ? -4.268 5.776 24.674 1.00 47.28 188 THR A O 1
ATOM 1556 N N . ASP A 1 189 ? -2.527 6.761 23.654 1.00 43.62 189 ASP A N 1
ATOM 1557 C CA . ASP A 1 189 ? -1.934 7.344 24.867 1.00 43.62 189 ASP A CA 1
ATOM 1558 C C . ASP A 1 189 ? -1.840 8.877 24.777 1.00 43.62 189 ASP A C 1
ATOM 1560 O O . ASP A 1 189 ? -1.190 9.409 23.875 1.00 43.62 189 ASP A O 1
ATOM 1564 N N . GLY A 1 190 ? -2.458 9.568 25.746 1.00 44.62 190 GLY A N 1
ATOM 1565 C CA . GLY A 1 190 ? -2.134 10.947 26.144 1.00 44.62 190 GLY A CA 1
ATOM 1566 C C . GLY A 1 190 ? -2.785 12.096 25.359 1.00 44.62 190 GLY A C 1
ATOM 1567 O O . GLY A 1 190 ? -2.181 12.649 24.451 1.00 44.62 190 GLY A O 1
ATOM 1568 N N . ASP A 1 191 ? -3.978 12.497 25.807 1.00 53.19 191 ASP A N 1
ATOM 1569 C CA . ASP A 1 191 ? -4.635 13.810 25.666 1.00 53.19 191 ASP A CA 1
ATOM 1570 C C . ASP A 1 191 ? -4.837 14.459 24.279 1.00 53.19 191 ASP A C 1
ATOM 1572 O O . ASP A 1 191 ? -3.959 15.049 23.655 1.00 53.19 191 ASP A O 1
ATOM 1576 N N . THR A 1 192 ? -6.106 14.573 23.880 1.00 54.22 192 THR A N 1
ATOM 1577 C CA . THR A 1 192 ? -6.899 15.777 24.207 1.00 54.22 192 THR A CA 1
ATOM 1578 C C . THR A 1 192 ? -8.327 15.593 23.698 1.00 54.22 192 THR A C 1
ATOM 1580 O O . THR A 1 192 ? -8.554 15.075 22.607 1.00 54.22 192 THR A O 1
ATOM 1583 N N . VAL A 1 193 ? -9.308 16.100 24.447 1.00 53.41 193 VAL A N 1
ATOM 1584 C CA . VAL A 1 193 ? -10.669 16.388 23.953 1.00 53.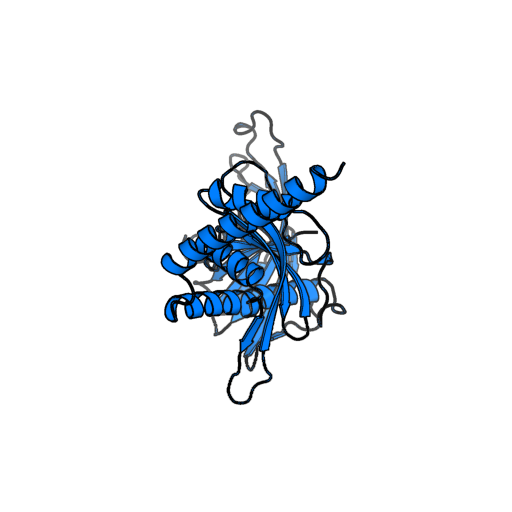41 193 VAL A CA 1
ATOM 1585 C C . VAL A 1 193 ? -10.635 16.980 22.530 1.00 53.41 193 VAL A C 1
ATOM 1587 O O . VAL A 1 193 ? -11.453 16.614 21.699 1.00 53.41 193 VAL A O 1
ATOM 1590 N N . MET A 1 194 ? -9.628 17.811 22.225 1.00 57.34 194 MET A N 1
ATOM 1591 C CA . MET A 1 194 ? -9.403 18.385 20.897 1.00 57.34 194 MET A CA 1
ATOM 1592 C C . MET A 1 194 ? -9.074 17.381 19.797 1.00 57.34 194 MET A C 1
ATOM 1594 O O . MET A 1 194 ? -9.594 17.567 18.711 1.00 57.34 194 MET A O 1
ATOM 1598 N N . ASN A 1 195 ? -8.287 16.328 20.037 1.00 60.53 195 ASN A N 1
ATOM 1599 C CA . ASN A 1 195 ? -8.034 15.304 19.013 1.00 60.53 195 ASN A CA 1
ATOM 1600 C C . ASN A 1 195 ? -9.305 14.510 18.682 1.00 60.53 195 ASN A C 1
ATOM 1602 O O . ASN A 1 195 ? -9.513 14.117 17.536 1.00 60.53 195 ASN A O 1
ATOM 1606 N N . LEU A 1 196 ? -10.169 14.295 19.681 1.00 61.12 196 LEU A N 1
ATOM 1607 C CA . LEU A 1 196 ? -11.475 13.671 19.479 1.00 61.12 196 LEU A CA 1
ATOM 1608 C C . LEU A 1 196 ? -12.405 14.607 18.691 1.00 61.12 196 LEU A C 1
ATOM 1610 O O . LEU A 1 196 ? -12.936 14.214 17.658 1.00 61.12 196 LEU A O 1
ATOM 1614 N N . ILE A 1 197 ? -12.544 15.859 19.146 1.00 62.81 197 ILE A N 1
ATOM 1615 C CA . ILE A 1 197 ? -13.380 16.881 18.502 1.00 62.81 197 ILE A CA 1
ATOM 1616 C C . ILE A 1 197 ? -12.912 17.150 17.072 1.00 62.81 197 ILE A C 1
ATOM 1618 O O . ILE A 1 197 ? -13.746 17.175 16.179 1.00 62.81 197 ILE A O 1
ATOM 1622 N N . SER A 1 198 ? -11.609 17.310 16.829 1.00 64.38 198 SER A N 1
ATOM 1623 C CA . SER A 1 198 ? -11.072 17.559 15.487 1.00 64.38 198 SER A CA 1
ATOM 1624 C C . SER A 1 198 ? -11.282 16.364 14.563 1.00 64.38 198 SER A C 1
ATOM 1626 O O . SER A 1 198 ? -11.671 16.544 13.416 1.00 64.38 198 SER A O 1
ATOM 1628 N N . SER A 1 199 ? -11.103 15.135 15.058 1.00 66.38 199 SER A N 1
ATOM 1629 C CA . SER A 1 199 ? -11.350 13.925 14.268 1.00 66.38 199 SER A CA 1
ATOM 1630 C C . SER A 1 199 ? -12.816 13.796 13.860 1.00 66.38 199 SER A C 1
ATOM 1632 O O . SER A 1 199 ? -13.102 13.394 12.737 1.00 66.38 199 SER A O 1
ATOM 1634 N N . ILE A 1 200 ? -13.744 14.161 14.744 1.00 66.44 200 ILE A N 1
ATOM 1635 C CA . ILE A 1 200 ? -15.183 14.064 14.484 1.00 66.44 200 ILE A CA 1
ATOM 1636 C C . ILE A 1 200 ? -15.684 15.237 13.647 1.00 66.44 200 ILE A C 1
ATOM 1638 O O . ILE A 1 200 ? -16.413 15.006 12.690 1.00 66.44 200 ILE A O 1
ATOM 1642 N N . ALA A 1 201 ? -15.269 16.469 13.951 1.00 66.19 201 ALA A N 1
ATOM 1643 C CA . ALA A 1 201 ? -15.546 17.634 13.114 1.00 66.19 201 ALA A CA 1
ATOM 1644 C C . ALA A 1 201 ? -15.080 17.364 11.681 1.00 66.19 201 ALA A C 1
ATOM 1646 O O . ALA A 1 201 ? -15.851 17.526 10.744 1.00 66.19 201 ALA A O 1
ATOM 1647 N N . PHE A 1 202 ? -13.881 16.798 11.525 1.00 70.25 202 PHE A N 1
ATOM 1648 C CA . PHE A 1 202 ? -13.393 16.366 10.227 1.00 70.25 202 PHE A CA 1
ATOM 1649 C C . PHE A 1 202 ? -14.255 15.266 9.598 1.00 70.25 202 PHE A C 1
ATOM 1651 O O . PHE A 1 202 ? -14.568 15.360 8.419 1.00 70.25 202 PHE A O 1
ATOM 1658 N N . LEU A 1 203 ? -14.645 14.217 10.331 1.00 71.06 203 LEU A N 1
ATOM 1659 C CA . LEU A 1 203 ? -15.514 13.160 9.787 1.00 71.06 203 LEU A CA 1
ATOM 1660 C C . LEU A 1 203 ? -16.885 13.695 9.343 1.00 71.06 203 LEU A C 1
ATOM 1662 O O . LEU A 1 203 ? -17.430 13.201 8.361 1.00 71.06 203 LEU A O 1
ATOM 1666 N N . LEU A 1 204 ? -17.427 14.691 10.048 1.00 68.12 204 LEU A N 1
ATOM 1667 C CA . LEU A 1 204 ? -18.710 15.325 9.737 1.00 68.12 204 LEU A CA 1
ATOM 1668 C C . LEU A 1 204 ? -18.606 16.322 8.571 1.00 68.12 204 LEU A C 1
ATOM 1670 O O . LEU A 1 204 ? -19.524 16.415 7.758 1.00 68.12 204 LEU A O 1
ATOM 1674 N N . GLU A 1 205 ? -17.504 17.068 8.475 1.00 65.44 205 GLU A N 1
ATOM 1675 C CA . GLU A 1 205 ? -17.268 18.046 7.404 1.00 65.44 205 GLU A CA 1
ATOM 1676 C C . GLU A 1 205 ? -16.765 17.395 6.110 1.00 65.44 205 GLU A C 1
ATOM 1678 O O . GLU A 1 205 ? -17.077 17.845 5.000 1.00 65.44 205 GLU A O 1
ATOM 1683 N N . SER A 1 206 ? -15.984 16.322 6.233 1.00 68.88 206 SER A N 1
ATOM 1684 C CA . SER A 1 206 ? -15.377 15.640 5.102 1.00 68.88 206 SER A CA 1
ATOM 1685 C C . SER A 1 206 ? -16.410 14.783 4.391 1.00 68.88 206 SER A C 1
ATOM 1687 O O . SER A 1 206 ? -16.764 13.689 4.821 1.00 68.88 206 SER A O 1
ATOM 1689 N N . ARG A 1 207 ? -16.870 15.265 3.232 1.00 66.31 207 ARG A N 1
ATOM 1690 C CA . ARG A 1 207 ? -17.820 14.525 2.388 1.00 66.31 207 ARG A CA 1
ATOM 1691 C C . ARG A 1 207 ? -17.258 13.174 1.932 1.00 66.31 207 ARG A C 1
ATOM 1693 O O . ARG A 1 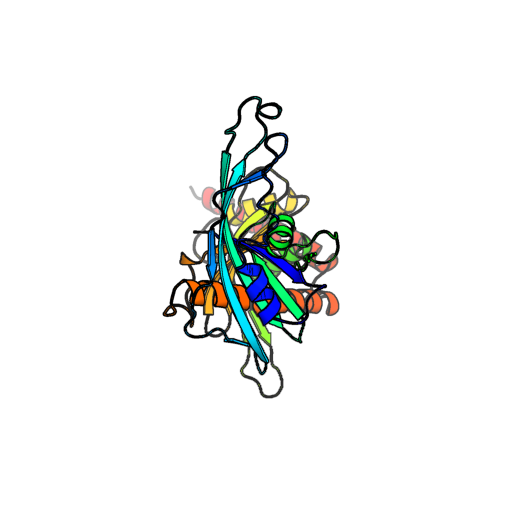207 ? -18.052 12.282 1.639 1.00 66.31 207 ARG A O 1
ATOM 1700 N N . LYS A 1 208 ? -15.923 13.048 1.827 1.00 81.75 208 LYS A N 1
ATOM 1701 C CA . LYS A 1 208 ? -15.189 11.825 1.455 1.00 81.75 208 LYS A CA 1
ATOM 1702 C C . LYS A 1 208 ? -13.765 11.829 2.019 1.00 81.75 208 LYS A C 1
ATOM 1704 O O . LYS A 1 208 ? -13.010 12.785 1.836 1.00 81.75 208 LYS A O 1
ATOM 1709 N N . LEU A 1 209 ? -13.372 10.710 2.625 1.00 86.88 209 LEU A N 1
ATOM 1710 C CA . LEU A 1 209 ? -11.988 10.429 3.000 1.00 86.88 209 LEU A CA 1
ATOM 1711 C C . LEU A 1 209 ? -11.204 9.934 1.781 1.00 86.88 209 LEU A C 1
ATOM 1713 O O . LEU A 1 209 ? -11.668 9.080 1.027 1.00 86.88 209 LEU A O 1
ATOM 1717 N N . THR A 1 210 ? -9.990 10.452 1.604 1.00 89.31 210 THR A N 1
ATOM 1718 C CA . THR A 1 210 ? -9.114 10.150 0.462 1.00 89.31 210 THR A CA 1
ATOM 1719 C C . THR A 1 210 ? -7.912 9.292 0.843 1.00 89.31 210 THR A C 1
ATOM 1721 O O . THR A 1 210 ? -7.330 8.633 -0.024 1.00 89.31 210 THR A O 1
ATOM 1724 N N . SER A 1 211 ? -7.507 9.288 2.120 1.00 90.62 211 SER A N 1
ATOM 1725 C CA . SER A 1 211 ? -6.408 8.438 2.593 1.00 90.62 211 SER A CA 1
ATOM 1726 C C . SER A 1 211 ? -6.345 8.270 4.111 1.00 90.62 211 SER A C 1
ATOM 1728 O O . SER A 1 211 ? -6.813 9.133 4.850 1.00 90.62 211 SER A O 1
ATOM 1730 N N . ILE A 1 212 ? -5.681 7.203 4.567 1.00 91.31 212 ILE A N 1
ATOM 1731 C CA . ILE A 1 212 ? -5.426 6.895 5.983 1.00 91.31 212 ILE A CA 1
ATOM 1732 C C . ILE A 1 212 ? -4.029 6.295 6.176 1.00 91.31 212 ILE A C 1
ATOM 1734 O O . ILE A 1 212 ? -3.631 5.405 5.434 1.00 91.31 212 ILE A O 1
ATOM 1738 N N . LYS A 1 213 ? -3.266 6.793 7.155 1.00 93.12 213 LYS A N 1
ATOM 1739 C CA . LYS A 1 213 ? -1.959 6.285 7.595 1.00 93.12 213 LYS A CA 1
ATOM 1740 C C . LYS A 1 213 ? -2.147 5.441 8.853 1.00 93.12 213 LYS A C 1
ATOM 1742 O O . LYS A 1 213 ? -2.596 5.943 9.883 1.00 93.12 213 LYS A O 1
ATOM 1747 N N . LEU A 1 214 ? -1.763 4.176 8.764 1.00 93.50 214 LEU A N 1
ATOM 1748 C CA . LEU A 1 214 ? -1.933 3.158 9.793 1.00 93.50 214 LEU A CA 1
ATOM 1749 C C . LEU A 1 214 ? -0.576 2.682 10.310 1.00 93.50 214 LEU A C 1
ATOM 1751 O O . LEU A 1 214 ? 0.421 2.686 9.584 1.00 93.50 214 LEU A O 1
ATOM 1755 N N . LYS A 1 215 ? -0.567 2.224 11.561 1.00 95.06 215 LYS A N 1
ATOM 1756 C CA . LYS A 1 215 ? 0.441 1.310 12.098 1.00 95.06 215 LYS A CA 1
ATOM 1757 C C . LYS A 1 215 ? -0.230 -0.028 12.347 1.00 95.06 215 LYS A C 1
ATOM 1759 O O . LYS A 1 215 ? -1.255 -0.078 13.026 1.00 95.06 215 LYS A O 1
ATOM 1764 N N . VAL A 1 216 ? 0.361 -1.087 11.827 1.00 96.19 216 VAL A N 1
ATOM 1765 C CA . VAL A 1 216 ? -0.184 -2.438 11.867 1.00 96.19 216 VAL A CA 1
ATOM 1766 C C . VAL A 1 216 ? 0.867 -3.394 12.423 1.00 96.19 216 VAL A C 1
ATOM 1768 O O . VAL A 1 216 ? 2.063 -3.225 12.172 1.00 96.19 216 VAL A O 1
ATOM 1771 N N . ARG A 1 217 ? 0.409 -4.390 13.181 1.00 96.12 217 ARG A N 1
ATOM 1772 C CA . ARG A 1 217 ? 1.164 -5.596 13.531 1.00 96.12 217 ARG A CA 1
ATOM 1773 C C . ARG A 1 217 ? 0.550 -6.780 12.791 1.00 96.12 217 ARG A C 1
ATOM 1775 O O . ARG A 1 217 ? -0.673 -6.892 12.754 1.00 96.12 217 ARG A O 1
ATOM 1782 N N . PHE A 1 218 ? 1.384 -7.647 12.232 1.00 95.12 218 PHE A N 1
ATOM 1783 C CA . PHE A 1 218 ? 0.939 -8.872 11.572 1.00 95.12 218 PHE A CA 1
ATOM 1784 C C . PHE A 1 218 ? 1.904 -10.015 11.883 1.00 95.12 218 PHE A C 1
ATOM 1786 O O . PHE A 1 218 ? 3.070 -9.940 11.497 1.00 95.12 218 PHE A O 1
ATOM 1793 N N . ASN A 1 219 ? 1.439 -11.046 12.590 1.00 91.69 219 ASN A N 1
ATOM 1794 C CA . ASN A 1 219 ? 2.269 -12.168 13.050 1.00 91.69 219 ASN A CA 1
ATOM 1795 C C . ASN A 1 219 ? 3.575 -11.666 13.714 1.00 91.69 219 ASN A C 1
ATOM 1797 O O . ASN A 1 219 ? 3.538 -10.825 14.619 1.00 91.69 219 ASN A O 1
ATOM 1801 N N . ASN A 1 220 ? 4.738 -12.107 13.223 1.00 92.06 220 ASN A N 1
ATOM 1802 C CA . ASN A 1 220 ? 6.055 -11.687 13.717 1.00 92.06 220 ASN A CA 1
ATOM 1803 C C . ASN A 1 220 ? 6.478 -10.276 13.254 1.00 92.06 220 ASN A C 1
ATOM 1805 O O . ASN A 1 220 ? 7.479 -9.724 13.720 1.00 92.06 220 ASN A O 1
ATOM 1809 N N . HIS A 1 221 ? 5.716 -9.638 12.363 1.00 95.69 221 HIS A N 1
ATOM 1810 C CA . HIS A 1 221 ? 5.950 -8.264 11.926 1.00 95.69 221 HIS A CA 1
ATOM 1811 C C . HIS A 1 221 ? 5.343 -7.283 12.929 1.00 95.69 221 HIS A C 1
ATOM 1813 O O . HIS A 1 221 ? 4.203 -6.833 12.809 1.00 95.69 221 HIS A O 1
ATOM 1819 N N . GLN A 1 222 ? 6.140 -6.957 13.946 1.00 94.19 222 GLN A N 1
ATOM 1820 C CA . GLN A 1 222 ? 5.746 -6.151 15.103 1.00 94.19 222 GLN A CA 1
ATOM 1821 C C . GLN A 1 222 ? 5.292 -4.729 14.758 1.00 94.19 222 GLN A C 1
ATOM 1823 O O . GLN A 1 222 ? 4.499 -4.153 15.510 1.00 94.19 222 GLN A O 1
ATOM 1828 N N . LYS A 1 223 ? 5.827 -4.145 13.679 1.00 96.19 223 LYS A N 1
ATOM 1829 C CA . LYS A 1 223 ? 5.545 -2.768 13.272 1.00 96.19 223 LYS A CA 1
ATOM 1830 C C . LYS A 1 223 ? 5.679 -2.599 11.760 1.00 96.19 223 LYS A C 1
ATOM 1832 O O . LYS A 1 223 ? 6.774 -2.693 11.211 1.00 96.19 223 LYS A O 1
ATOM 1837 N N . LEU A 1 224 ? 4.566 -2.270 11.118 1.00 96.75 224 LEU A N 1
ATOM 1838 C CA . LEU A 1 224 ? 4.471 -1.838 9.726 1.00 96.75 224 LEU A CA 1
ATOM 1839 C C . LEU A 1 224 ? 3.692 -0.531 9.678 1.00 96.75 224 LEU A C 1
ATOM 1841 O O . LEU A 1 224 ? 2.621 -0.424 10.272 1.00 96.75 224 LEU A O 1
ATOM 1845 N N . VAL A 1 225 ? 4.229 0.471 8.989 1.00 96.06 225 VAL A N 1
ATOM 1846 C CA . VAL A 1 225 ? 3.589 1.780 8.864 1.00 96.06 225 VAL A CA 1
ATOM 1847 C C . VAL A 1 225 ? 3.378 2.082 7.391 1.00 96.06 225 VAL A C 1
ATOM 1849 O O . VAL A 1 225 ? 4.332 2.140 6.619 1.00 96.06 225 VAL A O 1
ATOM 1852 N N . PHE A 1 226 ? 2.127 2.286 6.993 1.00 95.38 226 PHE A N 1
ATOM 1853 C CA . PHE A 1 226 ? 1.790 2.616 5.613 1.00 95.38 226 PHE A CA 1
ATOM 1854 C C . PHE A 1 226 ? 0.542 3.492 5.531 1.00 95.38 226 PHE A C 1
ATOM 1856 O O . PHE A 1 226 ? -0.278 3.541 6.446 1.00 95.38 226 PHE A O 1
ATOM 1863 N N . LYS A 1 227 ? 0.417 4.220 4.425 1.00 94.62 227 LYS A N 1
ATOM 1864 C CA . LYS A 1 227 ? -0.713 5.071 4.089 1.00 94.62 227 LYS A CA 1
ATOM 1865 C C . LYS A 1 227 ? -1.432 4.515 2.871 1.00 94.62 227 LYS A C 1
ATOM 1867 O O . LYS A 1 227 ? -0.827 4.353 1.815 1.00 94.62 227 LYS A O 1
ATOM 1872 N N . LEU A 1 228 ? -2.720 4.257 3.041 1.00 94.56 228 LEU A N 1
ATOM 1873 C CA . LEU A 1 228 ? -3.639 3.819 2.003 1.00 94.56 228 LEU A CA 1
ATOM 1874 C C . LEU A 1 228 ? -4.307 5.025 1.367 1.00 94.56 228 LEU A C 1
ATOM 1876 O O . LEU A 1 228 ? -4.698 5.958 2.069 1.00 94.56 228 LEU A O 1
ATOM 1880 N N . HIS A 1 229 ? -4.459 4.988 0.052 1.00 92.50 229 HIS A N 1
ATOM 1881 C CA . HIS A 1 229 ? -5.162 6.002 -0.717 1.00 92.50 229 HIS A CA 1
ATOM 1882 C C . HIS A 1 229 ? -6.308 5.370 -1.507 1.00 92.50 229 HIS A C 1
ATOM 1884 O O . HIS A 1 229 ? -6.172 4.259 -2.017 1.00 92.50 229 HIS A O 1
ATOM 1890 N N . ILE A 1 230 ? -7.403 6.113 -1.696 1.00 91.25 230 ILE A N 1
ATOM 1891 C CA . ILE A 1 230 ? -8.569 5.621 -2.453 1.00 91.25 230 ILE A CA 1
ATOM 1892 C C . ILE A 1 230 ? -8.284 5.359 -3.941 1.00 91.25 230 ILE A C 1
ATOM 1894 O O . ILE A 1 230 ? -9.011 4.645 -4.624 1.00 91.25 230 ILE A O 1
ATOM 1898 N N . ASN A 1 231 ? -7.198 5.929 -4.468 1.00 87.56 231 ASN A N 1
ATOM 1899 C CA . ASN A 1 231 ? -6.718 5.657 -5.823 1.00 87.56 231 ASN A CA 1
ATOM 1900 C C . ASN A 1 231 ? -6.025 4.283 -5.953 1.00 87.56 231 ASN A C 1
ATOM 1902 O O . ASN A 1 231 ? -5.590 3.939 -7.049 1.00 87.56 231 ASN A O 1
ATOM 1906 N N . GLY A 1 232 ? -5.891 3.526 -4.857 1.00 87.94 232 GLY A N 1
ATOM 1907 C CA . GLY A 1 232 ? -5.239 2.218 -4.821 1.00 87.94 232 GLY A CA 1
ATOM 1908 C C . GLY A 1 232 ? -3.731 2.245 -4.565 1.00 87.94 232 GLY A C 1
ATOM 1909 O O . GLY A 1 232 ? -3.115 1.184 -4.489 1.00 87.94 232 GLY A O 1
ATOM 1910 N N . SER A 1 233 ? -3.119 3.427 -4.438 1.00 92.31 233 SER A N 1
ATOM 1911 C CA . SER A 1 233 ? -1.697 3.546 -4.101 1.00 92.31 233 SER A CA 1
ATOM 1912 C C . SER A 1 233 ? -1.436 3.357 -2.607 1.00 92.31 233 SER A C 1
ATOM 1914 O O . SER A 1 233 ? -2.249 3.744 -1.761 1.00 92.31 233 SER A O 1
ATOM 1916 N N . ILE A 1 234 ? -0.279 2.778 -2.285 1.00 94.88 234 ILE A N 1
ATOM 1917 C CA . ILE A 1 234 ? 0.159 2.542 -0.907 1.00 94.88 234 ILE A CA 1
ATOM 1918 C C . ILE A 1 234 ? 1.512 3.214 -0.697 1.00 94.88 234 ILE A C 1
ATOM 1920 O O . ILE A 1 234 ? 2.481 2.902 -1.394 1.00 94.88 234 ILE A O 1
ATOM 1924 N N . ASN A 1 235 ? 1.587 4.116 0.284 1.00 94.75 235 ASN A N 1
ATOM 1925 C CA . ASN A 1 235 ? 2.836 4.735 0.715 1.00 94.75 235 ASN A CA 1
ATOM 1926 C C . ASN A 1 235 ? 3.380 4.045 1.970 1.00 94.75 235 ASN A C 1
ATOM 1928 O O . ASN A 1 235 ? 2.733 4.088 3.009 1.00 94.75 235 ASN A O 1
ATOM 1932 N N . ILE A 1 236 ? 4.549 3.419 1.887 1.00 94.69 236 ILE A N 1
ATOM 1933 C CA . ILE A 1 236 ? 5.105 2.579 2.958 1.00 94.69 236 ILE A CA 1
ATOM 1934 C C . ILE A 1 236 ? 6.296 3.276 3.602 1.00 94.69 236 ILE A C 1
ATOM 1936 O O . ILE A 1 236 ? 7.181 3.772 2.908 1.00 94.69 236 ILE A O 1
ATOM 1940 N N . ASP A 1 237 ? 6.328 3.298 4.928 1.00 94.88 237 ASP A N 1
ATOM 1941 C CA . ASP A 1 237 ? 7.400 3.897 5.714 1.00 94.88 237 ASP A CA 1
ATOM 1942 C C . ASP A 1 237 ? 8.429 2.821 6.097 1.00 94.88 237 ASP A C 1
ATOM 1944 O O . ASP A 1 237 ? 8.310 2.158 7.128 1.00 94.88 237 ASP A O 1
ATOM 1948 N N . MET A 1 238 ? 9.416 2.599 5.221 1.00 92.31 238 MET A N 1
ATOM 1949 C CA . MET A 1 238 ? 10.395 1.509 5.378 1.00 92.31 238 MET A CA 1
ATOM 1950 C C . MET A 1 238 ? 11.293 1.672 6.613 1.00 92.31 238 MET A C 1
ATOM 1952 O O . MET A 1 238 ? 11.718 0.677 7.198 1.00 92.31 238 MET A O 1
ATOM 1956 N N . ASP A 1 239 ? 11.542 2.911 7.042 1.00 92.25 239 ASP A N 1
ATOM 1957 C CA . ASP A 1 239 ? 12.387 3.223 8.206 1.00 92.25 239 ASP A CA 1
ATOM 1958 C C . ASP A 1 239 ? 11.699 2.824 9.521 1.00 92.25 239 ASP A C 1
ATOM 1960 O O . ASP A 1 239 ? 12.347 2.547 10.528 1.00 92.25 239 ASP A O 1
ATOM 1964 N N . GLU A 1 240 ? 10.366 2.787 9.515 1.00 93.31 240 GLU A N 1
ATOM 1965 C CA . GLU A 1 240 ? 9.545 2.456 10.677 1.00 93.31 240 GLU A CA 1
ATOM 1966 C C . GLU A 1 240 ? 9.314 0.943 10.824 1.00 93.31 240 GLU A C 1
ATOM 1968 O O . GLU A 1 240 ? 8.712 0.521 11.817 1.00 93.31 240 GLU A O 1
ATOM 1973 N N . TYR A 1 241 ? 9.772 0.130 9.867 1.00 96.31 241 TYR A N 1
ATOM 1974 C CA . TYR A 1 241 ? 9.551 -1.311 9.860 1.00 96.31 241 TYR A CA 1
ATOM 1975 C C . TYR A 1 241 ? 10.330 -2.041 10.967 1.00 96.31 241 TYR A C 1
ATOM 1977 O O . TYR A 1 241 ? 11.537 -1.863 11.136 1.00 96.31 241 TYR A O 1
ATOM 1985 N N . ASN A 1 242 ? 9.645 -2.936 11.683 1.00 96.06 242 ASN A N 1
ATOM 1986 C CA . ASN A 1 242 ? 10.253 -3.875 12.624 1.00 96.06 242 ASN A CA 1
ATOM 1987 C C . ASN A 1 242 ? 9.555 -5.242 12.533 1.00 96.06 242 ASN A C 1
ATOM 1989 O O . ASN A 1 242 ? 8.344 -5.336 12.738 1.00 96.06 242 ASN A O 1
ATOM 1993 N N . GLY A 1 243 ? 10.322 -6.291 12.243 1.00 95.94 243 GLY A N 1
ATOM 1994 C CA . GLY A 1 243 ? 9.841 -7.660 12.042 1.00 95.94 243 GLY A CA 1
ATOM 1995 C C . GLY A 1 243 ? 10.921 -8.551 11.429 1.00 95.94 243 GLY A C 1
ATOM 1996 O O . GLY A 1 243 ? 12.071 -8.127 11.306 1.00 95.94 243 GLY A O 1
ATOM 1997 N N . ASP A 1 244 ? 10.543 -9.745 10.976 1.00 95.25 244 ASP A N 1
ATOM 1998 C CA . ASP A 1 244 ? 11.479 -10.799 10.543 1.00 95.25 244 ASP A CA 1
ATOM 1999 C C . ASP A 1 244 ? 12.432 -10.372 9.413 1.00 95.25 244 ASP A C 1
ATOM 2001 O O . ASP A 1 244 ? 13.601 -10.748 9.393 1.00 95.25 244 ASP A O 1
ATOM 2005 N N . PHE A 1 245 ? 11.984 -9.500 8.507 1.00 95.62 245 PHE A N 1
ATOM 2006 C CA . PHE A 1 245 ? 12.822 -8.982 7.413 1.00 95.62 245 PHE A CA 1
ATOM 2007 C C . PHE A 1 245 ? 13.858 -7.919 7.817 1.00 95.62 245 PHE A C 1
ATOM 2009 O O . PHE A 1 245 ? 14.557 -7.396 6.954 1.00 95.62 245 PHE A O 1
ATOM 2016 N N . ARG A 1 246 ? 13.961 -7.541 9.099 1.00 94.44 246 ARG A N 1
ATOM 2017 C CA . ARG A 1 246 ? 14.776 -6.389 9.533 1.00 94.44 246 ARG A CA 1
ATOM 2018 C C . ARG A 1 246 ? 16.267 -6.544 9.227 1.00 94.44 246 ARG A C 1
ATOM 2020 O O . ARG A 1 246 ? 16.923 -5.538 8.977 1.00 94.44 246 ARG A O 1
ATOM 2027 N N . ASN A 1 247 ? 16.773 -7.773 9.275 1.00 93.94 247 ASN A N 1
ATOM 2028 C CA . ASN A 1 247 ? 18.196 -8.080 9.109 1.00 93.94 247 ASN A CA 1
ATOM 2029 C C . ASN A 1 247 ? 18.572 -8.474 7.673 1.00 93.94 247 ASN A C 1
ATOM 2031 O O . ASN A 1 247 ? 19.720 -8.839 7.438 1.00 93.94 247 ASN A O 1
ATOM 2035 N N . LEU A 1 248 ? 17.620 -8.450 6.737 1.00 94.38 248 LEU A N 1
ATOM 2036 C CA . LEU A 1 248 ? 17.894 -8.747 5.334 1.00 94.38 248 LEU A CA 1
ATOM 2037 C C . LEU A 1 248 ? 18.613 -7.573 4.662 1.00 94.38 248 LEU A C 1
ATOM 2039 O O . LEU A 1 248 ? 18.512 -6.428 5.112 1.00 94.38 248 LEU A O 1
ATOM 2043 N N . GLU A 1 249 ? 19.299 -7.864 3.557 1.00 94.50 249 GLU A N 1
ATOM 2044 C CA . GLU A 1 249 ? 19.824 -6.839 2.654 1.00 94.50 249 GLU A CA 1
ATOM 2045 C C . GLU A 1 249 ? 18.681 -5.925 2.165 1.00 94.50 249 GLU A C 1
ATOM 2047 O O . GLU A 1 249 ? 17.532 -6.350 2.038 1.00 94.50 249 GLU A O 1
ATOM 2052 N N . GLU A 1 250 ? 18.967 -4.639 1.951 1.00 92.19 250 GLU A N 1
ATOM 2053 C CA . GLU A 1 250 ? 17.941 -3.600 1.805 1.00 92.19 250 GLU A CA 1
ATOM 2054 C C . GLU A 1 250 ? 17.019 -3.807 0.588 1.00 92.19 250 GLU A C 1
ATOM 2056 O O . GLU A 1 250 ? 15.816 -3.531 0.677 1.00 92.19 250 GLU A O 1
ATOM 2061 N N . ASN A 1 251 ? 17.530 -4.332 -0.530 1.00 93.88 251 ASN A N 1
ATOM 2062 C CA . ASN A 1 251 ? 16.725 -4.649 -1.710 1.00 93.88 251 ASN A CA 1
ATOM 2063 C C . ASN A 1 251 ? 15.795 -5.835 -1.449 1.00 93.88 251 ASN A C 1
ATOM 2065 O O . ASN A 1 251 ? 14.604 -5.761 -1.774 1.00 93.88 251 ASN A O 1
ATOM 2069 N N . GLU A 1 252 ? 16.311 -6.895 -0.822 1.00 94.88 252 GLU A N 1
ATOM 2070 C CA . GLU A 1 252 ? 15.508 -8.059 -0.440 1.00 94.88 252 GLU A CA 1
ATOM 2071 C C . GLU A 1 252 ? 14.438 -7.682 0.593 1.00 94.88 252 GLU A C 1
ATOM 2073 O O . GLU A 1 252 ? 13.259 -8.001 0.424 1.00 94.88 252 GLU A O 1
ATOM 2078 N N . LYS A 1 253 ? 14.827 -6.938 1.632 1.00 94.88 253 LYS A N 1
ATOM 2079 C CA . LYS A 1 253 ? 13.938 -6.407 2.669 1.00 94.88 253 LYS A CA 1
ATOM 2080 C C . LYS A 1 253 ? 12.808 -5.583 2.062 1.00 94.88 253 LYS A C 1
ATOM 2082 O O . LYS A 1 253 ? 11.641 -5.836 2.354 1.00 94.88 253 LYS A O 1
ATOM 2087 N N . THR A 1 254 ? 13.143 -4.626 1.196 1.00 94.94 254 THR A N 1
ATOM 2088 C CA . THR A 1 254 ? 12.165 -3.769 0.510 1.00 94.94 254 THR A CA 1
ATOM 2089 C C . THR A 1 254 ? 11.156 -4.606 -0.270 1.00 94.94 254 THR A C 1
ATOM 2091 O O . THR A 1 254 ? 9.948 -4.423 -0.116 1.00 94.94 254 THR A O 1
ATOM 2094 N N . ALA A 1 255 ? 11.636 -5.553 -1.079 1.00 96.00 255 ALA A N 1
ATOM 2095 C CA . ALA A 1 255 ? 10.775 -6.402 -1.889 1.00 96.00 255 ALA A CA 1
ATOM 2096 C C . ALA A 1 255 ? 9.861 -7.290 -1.032 1.00 96.00 255 ALA A C 1
ATOM 2098 O O . ALA A 1 255 ? 8.656 -7.342 -1.278 1.00 96.00 255 ALA A O 1
ATOM 2099 N N . LYS A 1 256 ? 10.390 -7.918 0.024 1.00 96.38 256 LYS A N 1
ATOM 2100 C CA . LYS A 1 256 ? 9.598 -8.775 0.917 1.00 96.38 256 LYS A CA 1
ATOM 2101 C C . LYS A 1 256 ? 8.561 -7.999 1.730 1.00 96.38 256 LYS A C 1
ATOM 2103 O O . LYS A 1 256 ? 7.446 -8.486 1.882 1.00 96.38 256 LYS A O 1
ATOM 2108 N N . ILE A 1 257 ? 8.863 -6.779 2.186 1.00 96.81 257 ILE A N 1
ATOM 2109 C CA . ILE A 1 257 ? 7.870 -5.911 2.851 1.00 96.81 257 ILE A CA 1
ATOM 2110 C C . ILE A 1 257 ? 6.735 -5.540 1.886 1.00 96.81 257 ILE A C 1
ATOM 2112 O O . ILE A 1 257 ? 5.565 -5.553 2.269 1.00 96.81 257 ILE A O 1
ATOM 2116 N N . LEU A 1 258 ? 7.059 -5.226 0.628 1.00 96.38 258 LEU A N 1
ATOM 2117 C CA . LEU A 1 258 ? 6.049 -4.923 -0.387 1.00 96.38 258 LEU A CA 1
ATOM 2118 C C . LEU A 1 258 ? 5.145 -6.127 -0.656 1.00 96.38 258 LEU A C 1
ATOM 2120 O O . LEU A 1 258 ? 3.923 -5.982 -0.670 1.00 96.38 258 LEU A O 1
ATOM 2124 N N . LEU A 1 259 ? 5.734 -7.310 -0.829 1.00 96.81 259 LEU A N 1
ATOM 2125 C CA . LEU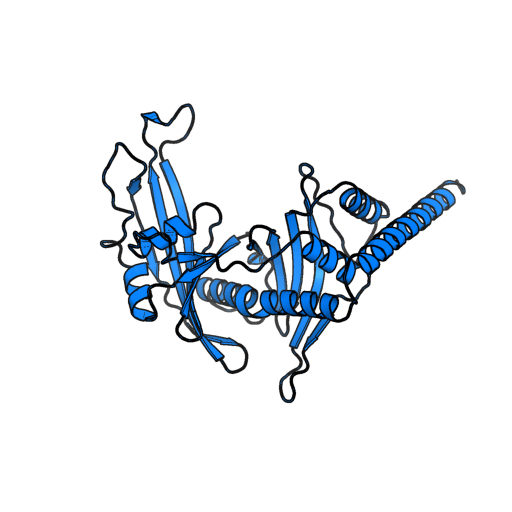 A 1 259 ? 4.987 -8.547 -1.040 1.00 96.81 259 LEU A CA 1
ATOM 2126 C C . LEU A 1 259 ? 4.087 -8.865 0.157 1.00 96.81 259 LEU A C 1
ATOM 2128 O O . LEU A 1 259 ? 2.903 -9.111 -0.050 1.00 96.81 259 LEU A O 1
ATOM 2132 N N . LEU A 1 260 ? 4.589 -8.736 1.386 1.00 96.19 260 LEU A N 1
ATOM 2133 C CA . LEU A 1 260 ? 3.800 -8.905 2.609 1.00 96.19 260 LEU A CA 1
ATOM 2134 C C . LEU A 1 260 ? 2.558 -8.008 2.630 1.00 96.19 260 LEU A C 1
ATOM 2136 O O . LEU A 1 260 ? 1.443 -8.466 2.884 1.00 96.19 260 LEU A O 1
ATOM 2140 N N . ILE A 1 261 ? 2.729 -6.722 2.320 1.00 95.88 261 ILE A N 1
ATOM 2141 C CA . ILE A 1 261 ? 1.614 -5.772 2.334 1.00 95.88 261 ILE A CA 1
ATOM 2142 C C . ILE A 1 261 ? 0.592 -6.115 1.245 1.00 95.88 261 ILE A C 1
ATOM 2144 O O . ILE A 1 261 ? -0.601 -6.211 1.528 1.00 95.88 261 ILE A O 1
ATOM 2148 N N . TYR A 1 262 ? 1.033 -6.320 0.002 1.00 95.44 262 TYR A N 1
ATOM 2149 C CA . TYR A 1 262 ? 0.123 -6.516 -1.132 1.00 95.44 262 TYR A CA 1
ATOM 2150 C C . TYR A 1 262 ? -0.492 -7.918 -1.223 1.00 95.44 262 TYR A C 1
ATOM 2152 O O . TYR A 1 262 ? -1.538 -8.074 -1.863 1.00 95.44 262 TYR A O 1
ATOM 2160 N N . LEU A 1 263 ? 0.150 -8.943 -0.659 1.00 94.06 263 LEU A N 1
ATOM 2161 C CA . LEU A 1 263 ? -0.270 -10.341 -0.802 1.00 94.06 263 LEU A CA 1
ATOM 2162 C C . LEU A 1 263 ? -0.912 -10.927 0.450 1.00 94.06 263 LEU A C 1
ATOM 2164 O O . LEU A 1 263 ? -1.632 -11.922 0.321 1.00 94.06 263 LEU A O 1
ATOM 2168 N N . GLU A 1 264 ? -0.689 -10.324 1.614 1.00 93.56 264 GLU A N 1
ATOM 2169 C CA . GLU A 1 264 ? -1.253 -10.790 2.881 1.00 93.56 264 GLU A CA 1
ATOM 2170 C C . GLU A 1 264 ? -2.066 -9.687 3.545 1.00 93.56 264 GLU A C 1
ATOM 2172 O O . GLU A 1 264 ? -3.288 -9.763 3.543 1.00 93.56 264 GLU A O 1
ATOM 2177 N N . ILE A 1 265 ? -1.435 -8.609 4.011 1.00 95.12 265 ILE A N 1
ATOM 2178 C CA . ILE A 1 265 ? -2.120 -7.623 4.864 1.00 95.12 265 ILE A CA 1
ATOM 2179 C C . ILE A 1 265 ? -3.315 -6.978 4.164 1.00 95.12 265 ILE A C 1
ATOM 2181 O O . ILE A 1 265 ? -4.394 -6.885 4.741 1.00 95.12 265 ILE A O 1
ATOM 2185 N N . MET A 1 266 ? -3.143 -6.520 2.926 1.00 94.88 266 MET A N 1
ATOM 2186 C CA . MET A 1 266 ? -4.224 -5.845 2.216 1.00 94.88 266 MET A CA 1
ATOM 2187 C C . MET A 1 266 ? -5.375 -6.780 1.818 1.00 94.88 266 MET A C 1
ATOM 2189 O O . MET A 1 266 ? -6.526 -6.378 2.005 1.00 94.88 266 MET A O 1
ATOM 2193 N N . PRO A 1 267 ? -5.121 -8.004 1.308 1.00 92.50 267 PRO A N 1
ATOM 2194 C CA . PRO A 1 267 ? -6.166 -9.016 1.181 1.00 92.50 267 PRO A CA 1
ATOM 2195 C C . PRO A 1 267 ? -6.917 -9.277 2.488 1.00 92.50 267 PRO A C 1
ATOM 2197 O O . PRO A 1 267 ? -8.139 -9.221 2.469 1.00 92.50 267 PRO A O 1
ATOM 2200 N N . LEU A 1 268 ? -6.216 -9.442 3.614 1.00 93.12 268 LEU A N 1
ATOM 2201 C CA . LEU A 1 268 ? -6.853 -9.696 4.911 1.00 93.12 268 LEU A CA 1
ATOM 2202 C C . LEU A 1 268 ? -7.699 -8.520 5.401 1.00 93.12 268 LEU A C 1
ATOM 2204 O O . LEU A 1 268 ? -8.801 -8.716 5.897 1.00 93.12 268 LEU A O 1
ATOM 2208 N N . LEU A 1 269 ? -7.228 -7.281 5.229 1.00 95.38 269 LEU A N 1
ATOM 2209 C CA . LEU A 1 269 ? -8.045 -6.105 5.542 1.00 95.38 269 LEU A CA 1
ATOM 2210 C C . LEU A 1 269 ? -9.302 -6.031 4.666 1.00 95.38 269 LEU A C 1
ATOM 2212 O O . LEU A 1 269 ? -10.351 -5.604 5.140 1.00 95.38 269 LEU A O 1
ATOM 2216 N N . SER A 1 270 ? -9.188 -6.415 3.392 1.00 94.06 270 SER A N 1
ATOM 2217 C CA . SER A 1 270 ? -10.323 -6.426 2.463 1.00 94.06 270 SER A CA 1
ATOM 2218 C C . SER A 1 270 ? -11.330 -7.506 2.851 1.00 94.06 270 SER A C 1
ATOM 2220 O O . SER A 1 270 ? -12.522 -7.232 2.901 1.00 94.06 270 SER A O 1
ATOM 2222 N N . GLU A 1 271 ? -10.850 -8.705 3.175 1.00 93.19 271 GLU A N 1
ATOM 2223 C CA . GLU A 1 271 ? -11.672 -9.817 3.651 1.00 93.19 271 GLU A CA 1
ATOM 2224 C C . GLU A 1 271 ? -12.404 -9.459 4.941 1.00 93.19 271 GLU A C 1
ATOM 2226 O O . GLU A 1 271 ? -13.625 -9.563 4.993 1.00 93.19 271 GLU A O 1
ATOM 2231 N N . TRP A 1 272 ? -11.689 -8.920 5.930 1.00 95.00 272 TRP A N 1
ATOM 2232 C CA . TRP A 1 272 ? -12.278 -8.496 7.196 1.00 95.00 272 TRP A CA 1
ATOM 2233 C C . TRP A 1 272 ? -13.390 -7.451 7.011 1.00 95.00 272 TRP A C 1
ATOM 2235 O O . TRP A 1 272 ? -14.439 -7.512 7.655 1.00 95.00 272 TRP A O 1
ATOM 2245 N N . TYR A 1 273 ? -13.189 -6.501 6.100 1.00 95.81 273 TYR A N 1
ATOM 2246 C CA . TYR A 1 273 ? -14.191 -5.492 5.769 1.00 95.81 273 TYR A CA 1
ATOM 2247 C C . TYR A 1 273 ? -15.431 -6.079 5.082 1.00 95.81 273 TYR A C 1
ATOM 2249 O O . TYR A 1 273 ? -16.561 -5.707 5.414 1.00 95.81 273 TYR A O 1
ATOM 2257 N N . GLU A 1 274 ? -15.245 -6.985 4.119 1.00 94.88 274 GLU A N 1
ATOM 2258 C CA . GLU A 1 274 ? -16.366 -7.651 3.451 1.00 94.88 274 GLU A CA 1
ATOM 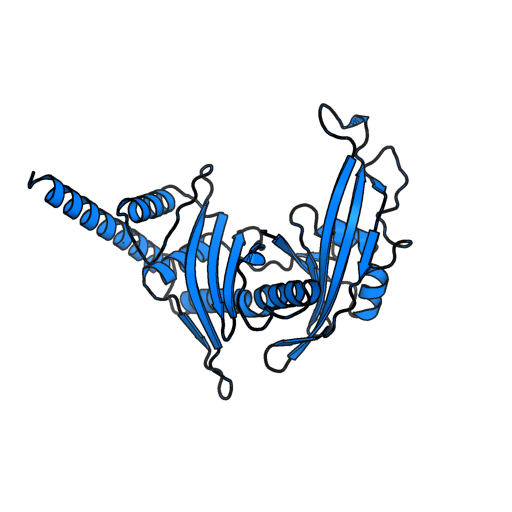2259 C C . GLU A 1 274 ? -17.114 -8.595 4.402 1.00 94.88 274 GLU A C 1
ATOM 2261 O O . GLU A 1 274 ? -18.344 -8.650 4.362 1.00 94.88 274 GLU A O 1
ATOM 2266 N N . GLU A 1 275 ? -16.405 -9.275 5.304 1.00 94.81 275 GLU A N 1
ATOM 2267 C CA . GLU A 1 275 ? -16.991 -10.100 6.358 1.00 94.81 275 GLU A CA 1
ATOM 2268 C C . GLU A 1 275 ? -17.898 -9.255 7.261 1.00 94.81 275 GLU A C 1
ATOM 2270 O O . GLU A 1 275 ? -19.074 -9.587 7.434 1.00 94.81 275 GLU A O 1
ATOM 2275 N N . ASP A 1 276 ? -17.405 -8.117 7.760 1.00 96.00 276 ASP A N 1
ATOM 2276 C CA . ASP A 1 276 ? -18.198 -7.212 8.594 1.00 96.00 276 ASP A CA 1
ATOM 2277 C C . ASP A 1 276 ? -19.438 -6.681 7.855 1.00 96.00 276 ASP A C 1
ATOM 2279 O O . ASP A 1 276 ? -20.514 -6.590 8.452 1.00 96.00 276 ASP A O 1
ATOM 2283 N N . LYS A 1 277 ? -19.337 -6.384 6.553 1.00 96.00 277 LYS A N 1
ATOM 2284 C CA . LYS A 1 277 ? -20.509 -6.027 5.738 1.00 96.00 277 LYS A CA 1
ATOM 2285 C C . LYS A 1 277 ? -21.503 -7.176 5.616 1.00 96.00 277 LYS A C 1
ATOM 2287 O O . LYS A 1 277 ? -22.699 -6.975 5.818 1.00 96.00 277 LYS A O 1
ATOM 2292 N N . SER A 1 278 ? -21.026 -8.376 5.296 1.00 96.19 278 SER A N 1
ATOM 2293 C CA . SER A 1 278 ? -21.878 -9.554 5.096 1.00 96.19 278 SER A CA 1
ATOM 2294 C C . SER A 1 278 ? -22.620 -9.967 6.373 1.00 96.19 278 SER A C 1
ATOM 2296 O O . SER A 1 278 ? -23.787 -10.354 6.319 1.00 96.19 278 SER A O 1
ATOM 2298 N N . ASN A 1 279 ? -21.974 -9.787 7.526 1.00 95.75 279 ASN A N 1
ATOM 2299 C CA . ASN A 1 279 ? -22.518 -10.099 8.843 1.00 95.75 279 ASN A CA 1
ATOM 2300 C C . ASN A 1 279 ? -23.367 -8.959 9.435 1.00 95.75 279 ASN A C 1
ATOM 2302 O O . ASN A 1 279 ? -23.866 -9.090 10.549 1.00 95.75 279 ASN A O 1
ATOM 2306 N N . ASN A 1 280 ? -23.567 -7.853 8.706 1.00 94.44 280 ASN A N 1
ATOM 2307 C CA . ASN A 1 280 ? -24.220 -6.626 9.186 1.00 94.44 280 ASN A CA 1
ATOM 2308 C C . ASN A 1 280 ? -23.532 -5.980 10.408 1.00 94.44 280 ASN A C 1
ATOM 2310 O O . ASN A 1 280 ? -24.148 -5.184 11.118 1.00 94.44 280 ASN A O 1
ATOM 2314 N N . ASN A 1 281 ? -22.250 -6.279 10.632 1.00 95.44 281 ASN A N 1
ATOM 2315 C CA . ASN A 1 281 ? -21.398 -5.581 11.599 1.00 95.44 281 ASN A CA 1
ATOM 2316 C C . ASN A 1 281 ? -20.916 -4.225 11.056 1.00 95.44 281 ASN A C 1
ATOM 2318 O O . ASN A 1 281 ? -20.401 -3.402 11.812 1.00 95.44 281 ASN A O 1
ATOM 2322 N N . TRP A 1 282 ? -21.081 -3.982 9.753 1.00 96.81 282 TRP A N 1
ATOM 2323 C CA . TRP A 1 282 ? -20.821 -2.705 9.102 1.00 96.81 282 TRP A CA 1
ATOM 2324 C C . TRP A 1 282 ? -21.864 -2.394 8.020 1.00 96.81 282 TRP A C 1
ATOM 2326 O O . TRP A 1 282 ? -22.366 -3.284 7.338 1.00 96.81 282 TRP A O 1
ATOM 2336 N N . GLY A 1 283 ? -22.192 -1.111 7.863 1.00 94.00 283 GLY A N 1
ATOM 2337 C CA . GLY A 1 283 ? -23.158 -0.598 6.891 1.00 94.00 283 GLY A CA 1
ATOM 2338 C C . GLY A 1 283 ? -23.813 0.696 7.378 1.00 94.00 283 GLY A C 1
ATOM 2339 O O . GLY A 1 283 ? -23.521 1.168 8.474 1.00 94.00 283 GLY A O 1
ATOM 2340 N N . ASN A 1 284 ? -24.748 1.256 6.601 1.00 92.12 284 ASN A N 1
ATOM 2341 C CA . ASN A 1 284 ? -25.347 2.574 6.882 1.00 92.12 284 ASN A CA 1
ATOM 2342 C C . ASN A 1 284 ? -25.947 2.707 8.294 1.00 92.12 284 ASN A C 1
ATOM 2344 O O . ASN A 1 284 ? -25.826 3.756 8.919 1.00 92.12 284 ASN A O 1
ATOM 2348 N N . GLY A 1 285 ? -26.593 1.653 8.806 1.00 94.44 285 GLY A N 1
ATOM 2349 C CA . GLY A 1 285 ? -27.166 1.664 10.155 1.00 94.44 285 GLY A CA 1
ATOM 2350 C C . GLY A 1 285 ? -26.096 1.771 11.244 1.00 94.44 285 GLY A C 1
ATOM 2351 O O . GLY A 1 285 ? -26.200 2.623 12.123 1.00 94.44 285 GLY A O 1
ATOM 2352 N N . VAL A 1 286 ? -25.045 0.952 11.145 1.00 95.38 286 VAL A N 1
ATOM 2353 C CA . VAL A 1 286 ? -23.907 0.962 12.081 1.00 95.38 286 VAL A CA 1
ATOM 2354 C C . VAL A 1 286 ? -23.115 2.263 11.956 1.00 95.38 286 VAL A C 1
ATOM 2356 O O . VAL A 1 286 ? -22.701 2.826 12.963 1.00 95.38 286 VAL A O 1
ATOM 2359 N N . TYR A 1 287 ? -22.959 2.785 10.740 1.00 91.38 287 TYR A N 1
ATOM 2360 C CA . TYR A 1 287 ? -22.330 4.079 10.494 1.00 91.38 287 TYR A CA 1
ATOM 2361 C C . TYR A 1 287 ? -23.076 5.225 11.190 1.00 91.38 287 TYR A C 1
ATOM 2363 O O . TYR A 1 287 ? -22.451 6.019 11.888 1.00 91.38 287 TYR A O 1
ATOM 2371 N N . ASN A 1 288 ? -24.406 5.284 11.077 1.00 90.31 288 ASN A N 1
ATOM 2372 C CA . ASN A 1 288 ? -25.195 6.310 11.766 1.00 90.31 288 ASN A CA 1
ATOM 2373 C C . ASN A 1 288 ? -25.074 6.185 13.291 1.00 90.31 288 ASN A C 1
ATOM 2375 O O . ASN A 1 288 ? -24.826 7.178 13.963 1.00 90.31 288 ASN A O 1
ATOM 2379 N N . GLN A 1 289 ? -25.147 4.962 13.829 1.00 92.25 289 GLN A N 1
ATOM 2380 C CA . GLN A 1 289 ? -24.926 4.720 15.262 1.00 92.25 289 GLN A CA 1
ATOM 2381 C C . GLN A 1 289 ? -23.522 5.139 15.709 1.00 92.25 289 GLN A C 1
ATOM 2383 O O . GLN A 1 289 ? -23.337 5.638 16.817 1.00 92.25 289 GLN A O 1
ATOM 2388 N N . PHE A 1 290 ? -22.523 4.934 14.851 1.00 88.81 290 PHE A N 1
ATOM 2389 C CA . PHE A 1 290 ? -21.166 5.382 15.109 1.00 88.81 290 PHE A CA 1
ATOM 2390 C C . PHE A 1 290 ? -21.085 6.912 15.161 1.00 88.81 290 PHE A C 1
ATOM 2392 O O . PHE A 1 290 ? -20.487 7.434 16.097 1.00 88.81 290 PHE A O 1
ATOM 2399 N N . LEU A 1 291 ? -21.726 7.633 14.234 1.00 85.12 291 LEU A N 1
ATOM 2400 C CA . LEU A 1 291 ? -21.806 9.098 14.283 1.00 85.12 291 LEU A CA 1
ATOM 2401 C C . LEU A 1 291 ? -22.520 9.599 15.545 1.00 85.12 291 LEU A C 1
ATOM 2403 O O . LEU A 1 291 ? -22.003 10.497 16.207 1.00 85.12 291 LEU A O 1
ATOM 2407 N N . ASP A 1 292 ? -23.653 8.997 15.910 1.00 87.75 292 ASP A N 1
ATOM 2408 C CA . ASP A 1 292 ? -24.398 9.359 17.122 1.00 87.75 292 ASP A CA 1
ATOM 2409 C C . ASP A 1 292 ? -23.532 9.175 18.375 1.00 87.75 292 ASP A C 1
ATOM 2411 O O . ASP A 1 292 ? -23.432 10.074 19.210 1.00 87.75 292 ASP A O 1
ATOM 2415 N N . LYS A 1 293 ? -22.822 8.042 18.466 1.00 84.75 293 LYS A N 1
ATOM 2416 C CA . LYS A 1 293 ? -21.878 7.774 19.557 1.00 84.75 293 LYS A CA 1
ATOM 2417 C C . LYS A 1 293 ? -20.763 8.818 19.613 1.00 84.75 293 LYS A C 1
ATOM 2419 O O . LYS A 1 293 ? -20.453 9.318 20.689 1.00 84.75 293 LYS A O 1
ATOM 2424 N N . LEU A 1 294 ? -20.169 9.162 18.470 1.00 80.50 294 LEU A N 1
ATOM 2425 C CA . LEU A 1 294 ? -19.128 10.188 18.397 1.00 80.50 294 LEU A CA 1
ATOM 2426 C C . LEU A 1 294 ? -19.639 11.547 18.904 1.00 80.50 294 LEU A C 1
ATOM 2428 O O . LEU A 1 294 ? -18.930 12.227 19.645 1.00 80.50 294 LEU A O 1
ATOM 2432 N N . ILE A 1 295 ? -20.869 11.931 18.547 1.00 81.81 295 ILE A N 1
ATOM 2433 C CA . ILE A 1 295 ? -21.505 13.163 19.033 1.00 81.81 295 ILE A CA 1
ATOM 2434 C C . ILE A 1 295 ? -21.657 13.123 20.558 1.00 81.81 295 ILE A C 1
ATOM 2436 O O . ILE A 1 295 ? -21.206 14.050 21.232 1.00 81.81 295 ILE A O 1
ATOM 2440 N N . THR A 1 296 ? -22.218 12.045 21.112 1.00 84.69 296 THR A N 1
ATOM 2441 C CA . THR A 1 296 ? -22.381 11.890 22.568 1.00 84.69 296 THR A CA 1
ATOM 2442 C C . THR A 1 296 ? -21.038 11.944 23.302 1.00 84.69 296 THR A C 1
ATOM 2444 O O . THR A 1 296 ? -20.896 12.694 24.268 1.00 84.69 296 THR A O 1
ATOM 2447 N N . ASP A 1 297 ? -20.018 11.238 22.807 1.00 80.12 297 ASP A N 1
ATOM 2448 C CA . ASP A 1 297 ? -18.680 11.218 23.411 1.00 80.12 297 ASP A CA 1
ATOM 2449 C C . ASP A 1 297 ? -18.029 12.622 23.421 1.00 80.12 297 ASP A C 1
ATOM 2451 O O . ASP A 1 297 ? -17.285 12.971 24.347 1.00 80.12 297 ASP A O 1
ATOM 2455 N N . ILE A 1 298 ? -18.309 13.467 22.417 1.00 76.25 298 ILE A N 1
ATOM 2456 C CA . ILE A 1 298 ? -17.895 14.881 22.429 1.00 76.25 298 ILE A CA 1
ATOM 2457 C C . ILE A 1 298 ? -18.646 15.658 23.495 1.00 76.25 298 ILE A C 1
ATOM 2459 O O . ILE A 1 298 ? -18.015 16.394 24.256 1.00 76.25 298 ILE A O 1
ATOM 2463 N N . GLU A 1 299 ? -19.974 15.562 23.512 1.00 81.31 299 GLU A N 1
ATOM 2464 C CA . GLU A 1 299 ? -20.813 16.320 24.437 1.00 81.31 299 GLU A CA 1
ATOM 2465 C C . GLU A 1 299 ? -20.395 16.053 25.884 1.00 81.31 299 GLU A C 1
ATOM 2467 O O . GLU A 1 299 ? -20.189 16.996 26.654 1.00 81.31 299 GLU A O 1
ATOM 2472 N N . GLU A 1 300 ? -20.163 14.785 26.229 1.00 83.31 300 GLU A N 1
ATOM 2473 C CA . GLU A 1 300 ? -19.647 14.380 27.534 1.00 83.31 300 GLU A CA 1
ATOM 2474 C C . GLU A 1 300 ? -18.295 15.032 27.842 1.00 83.31 300 GLU A C 1
ATOM 2476 O O . GLU A 1 300 ? -18.134 15.662 28.892 1.00 83.31 300 GLU A O 1
ATOM 2481 N N . LYS A 1 301 ? -17.330 14.964 26.918 1.00 77.38 301 LYS A N 1
ATOM 2482 C CA . LYS A 1 301 ? -15.999 15.563 27.113 1.00 77.38 301 LYS A CA 1
ATOM 2483 C C . LYS A 1 301 ? -16.025 17.089 27.214 1.00 77.38 301 LYS A C 1
ATOM 2485 O O . LYS A 1 301 ? -15.279 17.671 28.006 1.00 77.38 301 LYS A O 1
ATOM 2490 N N . VAL A 1 302 ? -16.866 17.759 26.428 1.00 80.75 302 VAL A N 1
ATOM 2491 C CA . VAL A 1 302 ? -17.053 19.216 26.492 1.00 80.75 302 VAL A CA 1
ATOM 2492 C C . VAL A 1 302 ? -17.666 19.610 27.834 1.00 80.75 302 VAL A C 1
ATOM 2494 O O . VAL A 1 302 ? -17.209 20.573 28.454 1.00 80.75 302 VAL A O 1
ATOM 2497 N N . ASN A 1 303 ? -18.662 18.861 28.310 1.00 83.44 303 ASN A N 1
ATOM 2498 C CA . ASN A 1 303 ? -19.304 19.115 29.595 1.00 83.44 303 ASN A CA 1
ATOM 2499 C C . ASN A 1 303 ? -18.343 18.885 30.768 1.00 83.44 303 ASN A C 1
ATOM 2501 O O . ASN A 1 303 ? -18.250 19.751 31.635 1.00 83.44 303 ASN A O 1
ATOM 2505 N N . GLN A 1 304 ? -17.546 17.811 30.750 1.00 81.81 304 GLN A N 1
ATOM 2506 C CA . GLN A 1 304 ? -16.484 17.583 31.743 1.00 81.81 304 GLN A CA 1
ATOM 2507 C C . GLN A 1 304 ? -15.513 18.769 31.820 1.00 81.81 304 GLN A C 1
ATOM 2509 O O . GLN A 1 304 ? -15.179 19.236 32.909 1.00 81.81 304 GLN A O 1
ATOM 2514 N N . LYS A 1 305 ? -15.097 19.308 30.667 1.00 79.31 305 LYS A N 1
ATOM 2515 C CA . LYS A 1 305 ? -14.187 20.458 30.612 1.00 79.31 305 LYS A CA 1
ATOM 2516 C C . LYS A 1 305 ? -14.823 21.749 31.141 1.00 79.31 305 LYS A C 1
ATOM 2518 O O . LYS A 1 305 ? -14.139 22.546 31.777 1.00 79.31 305 LYS A O 1
ATOM 2523 N N . LYS A 1 306 ? -16.125 21.959 30.913 1.00 79.25 306 LYS A N 1
ATOM 2524 C CA . LYS A 1 306 ? -16.870 23.082 31.512 1.00 79.25 306 LYS A CA 1
ATOM 2525 C C . LYS A 1 306 ? -16.930 22.969 33.033 1.00 79.25 306 LYS A C 1
ATOM 2527 O O . LYS A 1 306 ? -16.705 23.969 33.703 1.00 79.25 306 LYS A O 1
ATOM 2532 N N . SER A 1 307 ? -17.188 21.773 33.564 1.00 78.81 307 SER A N 1
ATOM 2533 C CA . SER A 1 307 ? -17.211 21.533 35.011 1.00 78.81 307 SER A CA 1
ATOM 2534 C C . SER A 1 307 ? -15.848 21.785 35.660 1.00 78.81 307 SER A C 1
ATOM 2536 O O . SER A 1 307 ? -15.791 22.434 36.693 1.00 78.81 307 SER A O 1
ATOM 2538 N N . GLN A 1 308 ? -14.745 21.378 35.023 1.00 67.94 308 GLN A N 1
ATOM 2539 C CA . GLN A 1 308 ? -13.387 21.631 35.532 1.00 67.94 308 GLN A CA 1
ATOM 2540 C C . GLN A 1 308 ? -12.998 23.119 35.561 1.00 67.94 308 GLN A C 1
ATOM 2542 O O . GLN A 1 308 ? -12.225 23.528 36.419 1.00 67.94 308 GLN A O 1
ATOM 2547 N N . ASN A 1 309 ? -13.534 23.931 34.645 1.00 61.25 309 ASN A N 1
ATOM 2548 C CA . ASN A 1 309 ? -13.283 25.377 34.595 1.00 61.25 309 ASN A CA 1
ATOM 2549 C C . ASN A 1 309 ? -14.262 26.204 35.453 1.00 61.25 309 ASN A C 1
ATOM 2551 O O . ASN A 1 309 ? -14.111 27.419 35.531 1.00 61.25 309 ASN A O 1
ATOM 2555 N N . GLY A 1 310 ? -15.293 25.579 36.034 1.00 55.84 310 GLY A N 1
ATOM 2556 C CA . GLY A 1 310 ? -16.263 26.231 36.921 1.00 55.84 310 GLY A CA 1
ATOM 2557 C C . GLY A 1 310 ? -15.862 26.236 38.401 1.00 55.84 310 GLY A C 1
ATOM 2558 O O . GLY A 1 310 ? -16.493 26.942 39.182 1.00 55.84 310 GLY A O 1
ATOM 2559 N N . ASP A 1 311 ? -14.818 25.483 38.766 1.00 48.97 311 ASP A N 1
ATOM 2560 C CA . ASP A 1 311 ? -14.290 25.340 40.134 1.00 48.97 311 ASP A CA 1
ATOM 2561 C C . ASP A 1 311 ? -13.042 26.223 40.408 1.00 48.97 311 ASP A C 1
ATOM 2563 O O . ASP A 1 311 ? -12.303 25.991 41.368 1.00 48.97 311 ASP A O 1
ATOM 2567 N N . THR A 1 312 ? -12.806 27.254 39.585 1.00 40.81 312 THR A N 1
ATOM 2568 C CA . THR A 1 312 ? -11.772 28.301 39.766 1.00 40.81 312 THR A CA 1
ATOM 2569 C C . THR A 1 312 ? -12.372 29.689 39.651 1.00 40.81 312 THR A C 1
ATOM 2571 O O . THR A 1 312 ? -12.012 30.556 40.477 1.00 40.81 312 THR A O 1
#